Protein AF-A0A6P8DG26-F1 (afdb_monomer_lite)

Foldseek 3Di:
DLPLLLVLQLQPDDDPLVVLVNCLSPVPPPVPPDLCVCVVQADPVVRAGDPVCLPVLVSLLSLCLSLVVDDPPSVSSVRSNVSSLVSLVVCLVVPPDPLSSVSSVVCNVPHPSPDQPLVCLVVVLVSLVPDPSRDPVSSVVSVVVNVVLVVLLVVLLVVLVVVVVVVVCVPPPQA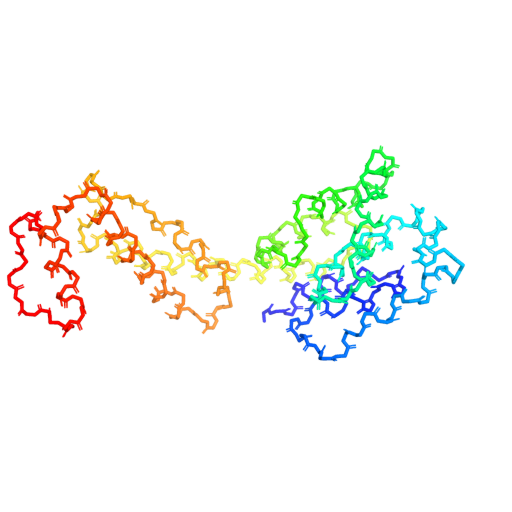DPCLVVLSVVLCSVPSDSVCSVVSSVSSVVVSVVSVVVSCVPPNDDPVLVVVVVVCVVVVDPDDDDPVSPVD

pLDDT: mean 81.15, std 19.4, range [30.58, 97.94]

Organism: Punica granatum (NCBI:txid22663)

Structure (mmCIF, N/CA/C/O backbone):
data_AF-A0A6P8DG26-F1
#
_entry.id   AF-A0A6P8DG26-F1
#
loop_
_atom_site.group_PDB
_atom_site.id
_atom_site.type_symbol
_atom_site.label_atom_id
_atom_site.label_alt_id
_atom_site.label_comp_id
_atom_site.label_asym_id
_atom_site.label_entity_id
_atom_site.label_seq_id
_atom_site.pdbx_PDB_ins_code
_atom_site.Cartn_x
_atom_site.Cartn_y
_atom_site.Cartn_z
_atom_site.occupancy
_atom_site.B_iso_or_equiv
_atom_site.auth_seq_id
_atom_site.auth_comp_id
_atom_site.auth_asym_id
_atom_site.auth_atom_id
_atom_site.pdbx_PDB_model_num
ATOM 1 N N . MET A 1 1 ? -10.658 -14.040 -4.252 1.00 37.59 1 MET A N 1
ATOM 2 C CA . MET A 1 1 ? -10.679 -12.563 -4.337 1.00 37.59 1 MET A CA 1
ATOM 3 C C . MET A 1 1 ? -9.339 -11.953 -4.745 1.00 37.59 1 MET A C 1
ATOM 5 O O . MET A 1 1 ? -9.328 -11.141 -5.651 1.00 37.59 1 MET A O 1
ATOM 9 N N . MET A 1 2 ? -8.189 -12.460 -4.280 1.00 30.58 2 MET A N 1
ATOM 10 C CA . MET A 1 2 ? -6.841 -12.102 -4.795 1.00 30.58 2 MET A CA 1
ATOM 11 C C . MET A 1 2 ? -6.627 -12.329 -6.317 1.00 30.58 2 MET A C 1
ATOM 13 O O . MET A 1 2 ? -5.610 -11.959 -6.885 1.00 30.58 2 MET A O 1
ATOM 17 N N . CYS A 1 3 ? -7.580 -12.961 -7.006 1.00 35.62 3 CYS A N 1
ATOM 18 C CA . CYS A 1 3 ? -7.411 -13.467 -8.364 1.00 35.62 3 CYS A CA 1
ATOM 19 C C . CYS A 1 3 ? -7.633 -12.407 -9.457 1.00 35.62 3 CYS A C 1
ATOM 21 O O . CYS A 1 3 ? -7.053 -12.554 -10.523 1.00 35.62 3 CYS A O 1
ATOM 23 N N . ALA A 1 4 ? -8.456 -11.373 -9.241 1.00 35.06 4 ALA A N 1
ATOM 24 C CA . ALA A 1 4 ? -8.764 -10.387 -10.286 1.00 35.06 4 ALA A CA 1
ATOM 25 C C . ALA A 1 4 ? -7.656 -9.329 -10.422 1.00 35.06 4 ALA A C 1
ATOM 27 O O . ALA A 1 4 ? -7.144 -9.136 -11.520 1.00 35.06 4 ALA A O 1
ATOM 28 N N . TYR A 1 5 ? -7.208 -8.744 -9.306 1.00 39.59 5 TYR A N 1
ATOM 29 C CA . TYR A 1 5 ? -6.078 -7.806 -9.264 1.00 39.59 5 TYR A CA 1
ATOM 30 C C . TYR A 1 5 ? -4.790 -8.434 -9.822 1.00 39.59 5 TYR A C 1
ATOM 32 O O . TYR A 1 5 ? -4.218 -7.921 -10.781 1.00 39.59 5 TYR A O 1
ATOM 40 N N . LEU A 1 6 ? -4.419 -9.628 -9.340 1.00 38.56 6 LEU A N 1
ATOM 41 C CA . LEU A 1 6 ? -3.255 -10.356 -9.857 1.00 38.56 6 LEU A CA 1
ATOM 42 C C . LEU A 1 6 ? -3.404 -10.755 -11.327 1.00 38.56 6 LEU A C 1
ATOM 44 O O . LEU A 1 6 ? -2.409 -10.863 -12.033 1.00 38.56 6 LEU A O 1
ATOM 48 N N . LYS A 1 7 ? -4.629 -10.970 -11.826 1.00 36.34 7 LYS A N 1
ATOM 49 C CA . LYS A 1 7 ? -4.854 -11.234 -13.255 1.00 36.34 7 LYS A CA 1
ATOM 50 C C . LYS A 1 7 ? -4.705 -9.974 -14.112 1.00 36.34 7 LYS A C 1
ATOM 52 O O . LYS A 1 7 ? -4.195 -10.111 -15.221 1.00 36.34 7 LYS A O 1
ATOM 57 N N . ILE A 1 8 ? -5.105 -8.789 -13.627 1.00 37.84 8 ILE A N 1
ATOM 58 C CA . ILE A 1 8 ? -4.896 -7.507 -14.334 1.00 37.84 8 ILE A CA 1
ATOM 59 C C . ILE A 1 8 ? -3.402 -7.221 -14.455 1.00 37.84 8 ILE A C 1
ATOM 61 O O . ILE A 1 8 ? -2.920 -6.992 -15.563 1.00 37.84 8 ILE A O 1
ATOM 65 N N . VAL A 1 9 ? -2.652 -7.330 -13.356 1.00 39.75 9 VAL A N 1
ATOM 66 C CA . VAL A 1 9 ? -1.196 -7.118 -13.374 1.00 39.75 9 VAL A CA 1
ATOM 67 C C . VAL A 1 9 ? -0.496 -8.151 -14.283 1.00 39.75 9 VAL A C 1
ATOM 69 O O . VAL A 1 9 ? 0.342 -7.788 -15.111 1.00 39.75 9 VAL A O 1
ATOM 72 N N . ARG A 1 10 ? -0.943 -9.420 -14.265 1.00 38.12 10 ARG A N 1
ATOM 73 C CA . ARG A 1 10 ? -0.409 -10.530 -15.089 1.00 38.12 10 ARG A CA 1
ATOM 74 C C . ARG A 1 10 ? -0.520 -10.380 -16.611 1.00 38.12 10 ARG A C 1
ATOM 76 O O . ARG A 1 10 ? 0.167 -11.144 -17.300 1.00 38.12 10 ARG A O 1
ATOM 83 N N . ASN A 1 11 ? -1.391 -9.519 -17.144 1.00 37.53 11 ASN A N 1
ATOM 84 C CA . ASN A 1 11 ? -1.659 -9.454 -18.591 1.00 37.53 11 ASN A CA 1
ATOM 85 C C . ASN A 1 11 ? -0.821 -8.412 -19.349 1.00 37.53 11 ASN A C 1
ATOM 87 O O . ASN A 1 11 ? -0.719 -8.514 -20.567 1.00 37.53 11 ASN A O 1
ATOM 91 N N . SER A 1 12 ? -0.143 -7.492 -18.654 1.00 37.38 12 SER A N 1
ATOM 92 C CA . SER A 1 12 ? 0.783 -6.531 -19.276 1.00 37.38 12 SER A CA 1
ATOM 93 C C . SER A 1 12 ? 2.170 -7.162 -19.517 1.00 37.38 12 SER A C 1
ATOM 95 O O . SER A 1 12 ? 3.159 -6.876 -18.846 1.00 37.38 12 SER A O 1
ATOM 97 N N . ARG A 1 13 ? 2.250 -8.135 -20.434 1.00 37.78 13 ARG A N 1
ATOM 98 C CA . ARG A 1 13 ? 3.471 -8.931 -20.679 1.00 37.78 13 ARG A CA 1
ATOM 99 C C . ARG A 1 13 ? 4.264 -8.405 -21.870 1.00 37.78 13 ARG A C 1
ATOM 101 O O . ARG A 1 13 ? 3.862 -8.626 -23.006 1.00 37.78 13 ARG A O 1
ATOM 108 N N . SER A 1 14 ? 5.440 -7.812 -21.637 1.00 35.09 14 SER A N 1
ATOM 109 C CA . SER A 1 14 ? 6.407 -7.580 -22.726 1.00 35.09 14 SER A CA 1
ATOM 110 C C . SER A 1 14 ? 7.874 -7.386 -22.295 1.00 35.09 14 SER A C 1
ATOM 112 O O . SER A 1 14 ? 8.526 -6.487 -22.818 1.00 35.09 14 SER A O 1
ATOM 114 N N . SER A 1 15 ? 8.430 -8.157 -21.347 1.00 33.75 15 SER A N 1
ATOM 115 C CA . SER A 1 15 ? 9.893 -8.155 -21.106 1.00 33.75 15 SER A CA 1
ATOM 116 C C . SER A 1 15 ? 10.334 -9.257 -20.127 1.00 33.75 15 SER A C 1
ATOM 118 O O . SER A 1 15 ? 9.570 -9.564 -19.220 1.00 33.75 15 SER A O 1
ATOM 120 N N . PRO A 1 16 ? 11.567 -9.803 -20.229 1.00 33.25 16 PRO A N 1
ATOM 121 C CA . PRO A 1 16 ? 12.194 -10.686 -19.232 1.00 33.25 16 PRO A CA 1
ATOM 122 C C . PRO A 1 16 ? 12.218 -10.150 -17.785 1.00 33.25 16 PRO A C 1
ATOM 124 O O . PRO A 1 16 ? 12.435 -10.931 -16.860 1.00 33.25 16 PRO A O 1
ATOM 127 N N . CYS A 1 17 ? 11.954 -8.854 -17.560 1.00 38.06 17 CYS A N 1
ATOM 128 C CA . CYS A 1 17 ? 11.687 -8.295 -16.225 1.00 38.06 17 CYS A CA 1
ATOM 129 C C . CYS A 1 17 ? 10.343 -8.763 -15.623 1.00 38.06 17 CYS A C 1
ATOM 131 O O . CYS A 1 17 ? 10.099 -8.591 -14.431 1.00 38.06 17 CYS A O 1
ATOM 133 N N . SER A 1 18 ? 9.491 -9.429 -16.409 1.00 39.88 18 SER A N 1
ATOM 134 C CA . SER A 1 18 ? 8.214 -9.997 -15.971 1.00 39.88 18 SER A CA 1
ATOM 135 C C . SER A 1 18 ? 8.362 -11.116 -14.937 1.00 39.88 18 SER A C 1
ATOM 137 O O . SER A 1 18 ? 7.399 -11.413 -14.240 1.00 39.88 18 SER A O 1
ATOM 139 N N . GLN A 1 19 ? 9.538 -11.746 -14.811 1.00 36.53 19 GLN A N 1
ATOM 140 C CA . GLN A 1 19 ? 9.792 -12.715 -13.736 1.00 36.53 19 GLN A CA 1
ATOM 141 C C . GLN A 1 19 ? 9.856 -12.042 -12.360 1.00 36.53 19 GLN A C 1
ATOM 143 O O . GLN A 1 19 ? 9.352 -12.614 -11.400 1.00 36.53 19 GLN A O 1
ATOM 148 N N . ALA A 1 20 ? 10.392 -10.820 -12.269 1.00 37.78 20 ALA A N 1
ATOM 149 C CA . ALA A 1 20 ? 10.394 -10.059 -11.022 1.00 37.78 20 ALA A CA 1
ATOM 150 C C . ALA A 1 20 ? 8.977 -9.580 -10.661 1.00 37.78 20 ALA A C 1
ATOM 152 O O . ALA A 1 20 ? 8.573 -9.706 -9.512 1.00 37.78 20 ALA A O 1
ATOM 153 N N . GLN A 1 21 ? 8.177 -9.159 -11.651 1.00 40.03 21 GLN A N 1
ATOM 154 C CA . GLN A 1 21 ? 6.775 -8.779 -11.430 1.00 40.03 21 GLN A CA 1
ATOM 155 C C . GLN A 1 21 ? 5.918 -9.958 -10.945 1.00 40.03 21 GLN A C 1
ATOM 157 O O . GLN A 1 21 ? 5.173 -9.817 -9.987 1.00 40.03 21 GLN A O 1
ATOM 162 N N . VAL A 1 22 ? 6.087 -11.152 -11.526 1.00 40.28 22 VAL A N 1
ATOM 163 C CA . VAL A 1 22 ? 5.405 -12.373 -11.053 1.00 40.28 22 VAL A CA 1
ATOM 164 C C . VAL A 1 22 ? 5.774 -12.709 -9.600 1.00 40.28 22 VAL A C 1
ATOM 166 O O . VAL A 1 22 ? 4.945 -13.254 -8.877 1.00 40.28 22 VAL A O 1
ATOM 169 N N . LEU A 1 23 ? 6.988 -12.380 -9.152 1.00 38.25 23 LEU A N 1
ATOM 170 C CA . LEU A 1 23 ? 7.442 -12.628 -7.779 1.00 38.25 23 LEU A CA 1
ATOM 171 C C . LEU A 1 23 ? 6.932 -11.563 -6.791 1.00 38.25 23 LEU A C 1
ATOM 173 O O . LEU A 1 23 ? 6.563 -11.922 -5.675 1.00 38.25 23 LEU A O 1
ATOM 177 N N . ILE A 1 24 ? 6.799 -10.303 -7.223 1.00 46.50 24 ILE A N 1
ATOM 178 C CA . ILE A 1 24 ? 6.107 -9.230 -6.479 1.00 46.50 24 ILE A CA 1
ATOM 179 C C . ILE A 1 24 ? 4.617 -9.578 -6.294 1.00 46.50 24 ILE A C 1
ATOM 181 O O . ILE A 1 24 ? 4.065 -9.456 -5.201 1.00 46.50 24 ILE A O 1
ATOM 185 N N . ASP A 1 25 ? 3.980 -10.078 -7.352 1.00 43.25 25 ASP A N 1
ATOM 186 C CA . ASP A 1 25 ? 2.542 -10.346 -7.428 1.00 43.25 25 ASP A CA 1
ATOM 187 C C . ASP A 1 25 ? 2.070 -11.478 -6.496 1.00 43.25 25 ASP A C 1
ATOM 189 O O . ASP A 1 25 ? 0.891 -11.564 -6.155 1.00 43.25 25 ASP A O 1
ATOM 193 N N . HIS A 1 26 ? 2.946 -12.389 -6.073 1.00 39.50 26 HIS A N 1
ATOM 194 C CA . HIS A 1 26 ? 2.487 -13.590 -5.385 1.00 39.50 26 HIS A CA 1
ATOM 195 C C . HIS A 1 26 ? 2.395 -13.493 -3.861 1.00 39.50 26 HIS A C 1
ATOM 197 O O . HIS A 1 26 ? 1.756 -14.382 -3.299 1.00 39.50 26 HIS A O 1
ATOM 203 N N . GLN A 1 27 ? 2.989 -12.498 -3.182 1.00 41.97 27 GLN A N 1
ATOM 204 C CA . GLN A 1 27 ? 3.207 -12.470 -1.710 1.00 41.97 27 GLN A CA 1
ATOM 205 C C . GLN A 1 27 ? 3.809 -13.760 -1.098 1.00 41.97 27 GLN A C 1
ATOM 207 O O . GLN A 1 27 ? 4.242 -13.763 0.050 1.00 41.97 27 GLN A O 1
ATOM 212 N N . TYR A 1 28 ? 3.936 -14.844 -1.863 1.00 37.34 28 TYR A N 1
ATOM 213 C CA . TYR A 1 28 ? 4.956 -15.850 -1.709 1.00 37.34 28 TYR A CA 1
ATOM 214 C C . TYR A 1 28 ? 6.268 -15.165 -2.046 1.00 37.34 28 TYR A C 1
ATOM 216 O O . TYR A 1 28 ? 6.712 -15.158 -3.195 1.00 37.34 28 TYR A O 1
ATOM 224 N N . ILE A 1 29 ? 6.892 -14.616 -1.007 1.00 41.12 29 ILE A N 1
ATOM 225 C CA . ILE A 1 29 ? 8.343 -14.587 -0.891 1.00 41.12 29 ILE A CA 1
ATOM 226 C C . ILE A 1 29 ? 8.771 -16.046 -1.050 1.00 41.12 29 ILE A C 1
ATOM 228 O O . ILE A 1 29 ? 8.877 -16.809 -0.093 1.00 41.12 29 ILE A O 1
ATOM 232 N N . SER A 1 30 ? 8.899 -16.492 -2.296 1.00 37.16 30 SER A N 1
ATOM 233 C CA . SER A 1 30 ? 9.642 -17.699 -2.557 1.00 37.16 30 SER A CA 1
ATOM 234 C C . SER A 1 30 ? 11.060 -17.373 -2.097 1.00 37.16 30 SER A C 1
ATOM 236 O O . SER A 1 30 ? 11.606 -16.370 -2.565 1.00 37.16 30 SER A O 1
ATOM 238 N N . PRO A 1 31 ? 11.694 -18.193 -1.246 1.00 39.94 31 PRO A N 1
ATOM 239 C CA . PRO A 1 31 ? 13.112 -18.049 -0.903 1.00 39.94 31 PRO A CA 1
ATOM 240 C C . PRO A 1 31 ? 14.058 -18.201 -2.121 1.00 39.94 31 PRO A C 1
ATOM 242 O O . PRO A 1 31 ? 15.259 -18.377 -1.961 1.00 39.94 31 PRO A O 1
ATOM 245 N N . LEU A 1 32 ? 13.524 -18.148 -3.348 1.00 43.03 32 LEU A N 1
ATOM 246 C CA . LEU A 1 32 ? 14.205 -18.265 -4.631 1.00 43.03 32 LEU A CA 1
ATOM 247 C C . LEU A 1 32 ? 14.247 -16.954 -5.435 1.00 43.03 32 LEU A C 1
ATOM 249 O O . LEU A 1 32 ? 14.771 -16.983 -6.551 1.00 43.03 32 LEU A O 1
ATOM 253 N N . PHE A 1 33 ? 13.743 -15.812 -4.937 1.00 57.97 33 PHE A N 1
ATOM 254 C CA . PHE A 1 33 ? 14.123 -14.529 -5.549 1.00 57.97 33 PHE A CA 1
ATOM 255 C C . PHE A 1 33 ? 15.571 -14.227 -5.179 1.00 57.97 33 PHE A C 1
ATOM 257 O O . PHE A 1 33 ? 15.869 -13.556 -4.200 1.00 57.97 33 PHE A O 1
ATOM 264 N N . HIS A 1 34 ? 16.479 -14.813 -5.947 1.00 67.62 34 HIS A N 1
ATOM 265 C CA . HIS A 1 34 ? 17.896 -14.615 -5.760 1.00 67.62 34 HIS A CA 1
ATOM 266 C C . HIS A 1 34 ? 18.296 -13.365 -6.534 1.00 67.62 34 HIS A C 1
ATOM 268 O O . HIS A 1 34 ? 18.217 -13.352 -7.766 1.00 67.62 34 HIS A O 1
ATOM 274 N N . ALA A 1 35 ? 18.760 -12.335 -5.831 1.00 79.19 35 ALA A N 1
ATOM 275 C CA . ALA A 1 35 ? 19.196 -11.068 -6.415 1.00 79.19 35 ALA A CA 1
ATOM 276 C C . ALA A 1 35 ? 20.239 -11.241 -7.551 1.00 79.19 35 ALA A C 1
ATOM 278 O O . ALA A 1 35 ? 20.395 -10.389 -8.429 1.00 79.19 35 ALA A O 1
ATOM 279 N N . ASP A 1 36 ? 20.900 -12.402 -7.609 1.00 80.69 36 ASP A N 1
ATOM 280 C CA . ASP A 1 36 ? 21.821 -12.784 -8.682 1.00 80.69 36 ASP A CA 1
ATOM 281 C C . ASP A 1 36 ? 21.206 -12.814 -10.083 1.00 80.69 36 ASP A C 1
ATOM 283 O O . ASP A 1 36 ? 21.945 -12.663 -11.059 1.00 80.69 36 ASP A O 1
ATOM 287 N N . VAL A 1 37 ? 19.878 -12.927 -10.221 1.00 83.00 37 VAL A N 1
ATOM 288 C CA . VAL A 1 37 ? 19.225 -12.813 -11.538 1.00 83.00 37 VAL A CA 1
ATOM 289 C C . VAL A 1 37 ? 19.517 -11.473 -12.217 1.00 83.00 37 VAL A C 1
ATOM 291 O O . VAL A 1 37 ? 19.484 -11.400 -13.450 1.00 83.00 37 VAL A O 1
ATOM 294 N N . PHE A 1 38 ? 19.858 -10.434 -11.444 1.00 85.62 38 PHE A N 1
ATOM 295 C CA . PHE A 1 38 ? 20.227 -9.122 -11.967 1.00 85.62 38 PHE A CA 1
ATOM 296 C C . PHE A 1 38 ? 21.705 -8.994 -12.349 1.00 85.62 38 PHE A C 1
ATOM 298 O O . PHE A 1 38 ? 22.049 -8.100 -13.121 1.00 85.62 38 PHE A O 1
ATOM 305 N N . ARG A 1 39 ? 22.587 -9.907 -11.911 1.00 86.31 39 ARG A N 1
ATOM 306 C CA . ARG A 1 39 ? 24.031 -9.837 -12.219 1.00 86.31 39 ARG A CA 1
ATOM 307 C C . ARG A 1 39 ? 24.327 -9.900 -13.713 1.00 86.31 39 ARG A C 1
ATOM 309 O O . ARG A 1 39 ? 25.283 -9.287 -14.169 1.00 86.31 39 ARG A O 1
ATOM 316 N N . LYS A 1 40 ? 23.480 -10.567 -14.504 1.00 87.00 40 LYS A N 1
ATOM 317 C CA . LYS A 1 40 ? 23.616 -10.612 -15.973 1.00 87.00 40 LYS A CA 1
ATOM 318 C C . LYS A 1 40 ? 23.465 -9.243 -16.654 1.00 87.00 40 LYS A C 1
ATOM 320 O O . LYS A 1 40 ? 23.866 -9.088 -17.803 1.00 87.00 40 LYS A O 1
ATOM 325 N N . PHE A 1 41 ? 22.878 -8.268 -15.961 1.00 89.12 41 PHE A N 1
ATOM 326 C CA . PHE A 1 41 ? 22.691 -6.894 -16.429 1.00 89.12 41 PHE A CA 1
ATOM 327 C C . PHE A 1 41 ? 23.788 -5.942 -15.942 1.00 89.12 41 PHE A C 1
ATOM 329 O O . PHE A 1 41 ? 23.781 -4.762 -16.299 1.00 89.12 41 PHE A O 1
ATOM 336 N N . ILE A 1 42 ? 24.726 -6.455 -15.147 1.00 90.75 42 ILE A N 1
ATOM 337 C CA . ILE A 1 42 ? 25.888 -5.726 -14.664 1.00 90.75 42 ILE A CA 1
ATOM 338 C C . ILE A 1 42 ? 27.012 -5.858 -15.695 1.00 90.75 42 ILE A C 1
ATOM 340 O O . ILE A 1 42 ? 27.165 -6.874 -16.382 1.00 90.75 42 ILE A O 1
ATOM 344 N N . ASP A 1 43 ? 27.754 -4.778 -15.851 1.00 91.25 43 ASP A N 1
ATOM 345 C CA . ASP A 1 43 ? 28.994 -4.713 -16.596 1.00 91.25 43 ASP A CA 1
ATOM 346 C C . ASP A 1 43 ? 30.147 -5.225 -15.717 1.00 91.25 43 ASP A C 1
ATOM 348 O O . ASP A 1 43 ? 30.308 -4.794 -14.574 1.00 91.25 43 ASP A O 1
ATOM 352 N N . SER A 1 44 ? 30.918 -6.192 -16.221 1.00 87.69 44 SER A N 1
ATOM 353 C CA . SER A 1 44 ? 31.955 -6.876 -15.438 1.00 87.69 44 SER A CA 1
ATOM 354 C C . SER A 1 44 ? 33.160 -5.997 -15.112 1.00 87.69 44 SER A C 1
ATOM 356 O O . SER A 1 44 ? 33.865 -6.297 -14.154 1.00 87.69 44 SER A O 1
ATOM 358 N N . GLU A 1 45 ? 33.402 -4.939 -15.889 1.00 88.38 45 GLU A N 1
ATOM 359 C CA . GLU A 1 45 ? 34.544 -4.040 -15.702 1.00 88.38 45 GLU A CA 1
ATOM 360 C C . GLU A 1 45 ? 34.232 -2.968 -14.654 1.00 88.38 45 GLU A C 1
ATOM 362 O O . GLU A 1 45 ? 35.024 -2.710 -13.751 1.00 88.38 45 GLU A O 1
ATOM 367 N N . THR A 1 46 ? 33.046 -2.368 -14.744 1.00 88.94 46 THR A N 1
ATOM 368 C CA . THR A 1 46 ? 32.615 -1.271 -13.864 1.00 88.94 46 THR A CA 1
ATOM 369 C C . THR A 1 46 ? 31.875 -1.750 -12.616 1.00 88.94 46 THR A C 1
ATOM 371 O O . THR A 1 46 ? 31.750 -1.008 -11.641 1.00 88.94 46 THR A O 1
ATOM 374 N N . GLY A 1 47 ? 31.330 -2.970 -12.639 1.00 89.12 47 GLY A N 1
ATOM 375 C CA . GLY A 1 47 ? 30.463 -3.490 -11.585 1.00 89.12 47 GLY A CA 1
ATOM 376 C C . GLY A 1 47 ? 29.118 -2.759 -11.474 1.00 89.12 47 GLY A C 1
ATOM 377 O O . GLY A 1 47 ? 28.449 -2.889 -10.443 1.00 89.12 47 GLY A O 1
ATOM 378 N N . ASN A 1 48 ? 28.721 -1.993 -12.496 1.00 91.94 48 ASN A N 1
ATOM 379 C CA . ASN A 1 48 ? 27.486 -1.205 -12.542 1.00 91.94 48 ASN A CA 1
ATOM 380 C C . ASN A 1 48 ? 26.496 -1.750 -13.579 1.00 91.94 48 ASN A C 1
ATOM 382 O O . ASN A 1 48 ? 26.866 -2.506 -14.473 1.00 91.94 48 ASN A O 1
ATOM 386 N N . PHE A 1 49 ? 25.222 -1.364 -13.477 1.00 92.94 49 PHE A N 1
ATOM 387 C CA . PHE A 1 49 ? 24.232 -1.698 -14.505 1.00 92.94 49 PHE A CA 1
ATOM 388 C C . PHE A 1 49 ? 24.629 -1.093 -15.855 1.00 92.94 49 PHE A C 1
ATOM 390 O O . PHE A 1 49 ? 25.037 0.067 -15.935 1.00 92.94 49 PHE A O 1
ATOM 397 N N . ARG A 1 50 ? 24.505 -1.890 -16.921 1.00 90.88 50 ARG A N 1
ATOM 398 C CA . ARG A 1 50 ? 24.889 -1.481 -18.279 1.00 90.88 50 ARG A CA 1
ATOM 399 C C . ARG A 1 50 ? 24.098 -0.245 -18.708 1.00 90.88 50 ARG A C 1
ATOM 401 O O . ARG A 1 50 ? 22.868 -0.254 -18.680 1.00 90.88 50 ARG A O 1
ATOM 408 N N . SER A 1 51 ? 24.794 0.777 -19.201 1.00 90.50 51 SER A N 1
ATOM 409 C CA . SER A 1 51 ? 24.192 2.050 -19.629 1.00 90.50 51 SER A CA 1
ATOM 410 C C . SER A 1 51 ? 23.141 1.895 -20.733 1.00 90.50 51 SER A C 1
ATOM 412 O O . SER A 1 51 ? 22.208 2.685 -20.800 1.00 90.50 51 SER A O 1
ATOM 414 N N . VAL A 1 52 ? 23.219 0.840 -21.553 1.00 89.81 52 VAL A N 1
ATOM 415 C CA . VAL A 1 52 ? 22.204 0.528 -22.577 1.00 89.81 52 VAL A CA 1
ATOM 416 C C . VAL A 1 52 ? 20.791 0.359 -21.993 1.00 89.81 52 VAL A C 1
ATOM 418 O O . VAL A 1 52 ? 19.807 0.635 -22.675 1.00 89.81 52 VAL A O 1
ATOM 421 N N . LEU A 1 53 ? 20.681 -0.039 -20.720 1.00 89.69 53 LEU A N 1
ATOM 422 C CA . LEU A 1 53 ? 19.406 -0.225 -20.020 1.00 89.69 53 LEU A CA 1
ATOM 423 C C . LEU A 1 53 ? 18.723 1.107 -19.677 1.00 89.69 53 LEU A C 1
ATOM 425 O O . LEU A 1 53 ? 17.516 1.128 -19.461 1.00 89.69 53 LEU A O 1
ATOM 429 N N . ALA A 1 54 ? 19.463 2.221 -19.679 1.00 90.81 54 ALA A N 1
ATOM 430 C CA . ALA A 1 54 ? 18.955 3.556 -19.356 1.00 90.81 54 ALA A CA 1
ATOM 431 C C . ALA A 1 54 ? 17.827 4.040 -20.287 1.00 90.81 54 ALA A C 1
ATOM 433 O O . ALA A 1 54 ? 17.084 4.960 -19.944 1.00 90.81 54 ALA A O 1
ATOM 434 N N . ASN A 1 55 ? 17.708 3.444 -21.476 1.00 89.50 55 ASN A N 1
ATOM 435 C CA . ASN A 1 55 ? 16.696 3.810 -22.466 1.00 89.50 55 ASN A CA 1
ATOM 436 C C . ASN A 1 55 ? 15.438 2.926 -22.405 1.00 89.50 55 ASN A C 1
ATOM 438 O O . ASN A 1 55 ? 14.407 3.310 -22.956 1.00 89.50 55 ASN A O 1
ATOM 442 N N . ASP A 1 56 ? 15.484 1.773 -21.729 1.00 89.88 56 ASP A N 1
ATOM 443 C CA . ASP A 1 56 ? 14.317 0.903 -21.552 1.00 89.88 56 ASP A CA 1
ATOM 444 C C . ASP A 1 56 ? 13.517 1.327 -20.315 1.00 89.88 56 ASP A C 1
ATOM 446 O O . ASP A 1 56 ? 13.658 0.768 -19.231 1.00 89.88 56 ASP A O 1
ATOM 450 N N . VAL A 1 57 ? 12.648 2.328 -20.476 1.00 91.88 57 VAL A N 1
ATOM 451 C CA . VAL A 1 57 ? 11.826 2.867 -19.376 1.00 91.88 57 VAL A CA 1
ATOM 452 C C . VAL A 1 57 ? 10.960 1.788 -18.713 1.00 91.88 57 VAL A C 1
ATOM 454 O O . VAL A 1 57 ? 10.791 1.807 -17.496 1.00 91.88 57 VAL A O 1
ATOM 457 N N . LYS A 1 58 ? 10.427 0.828 -19.483 1.00 89.50 58 LYS A N 1
ATOM 458 C CA . LYS A 1 58 ? 9.619 -0.267 -18.921 1.00 89.50 58 LYS A CA 1
ATOM 459 C C . LYS A 1 58 ? 10.488 -1.202 -18.079 1.00 89.50 58 LYS A C 1
ATOM 461 O O . LYS A 1 58 ? 10.098 -1.545 -16.967 1.00 89.50 58 LYS A O 1
ATOM 466 N N . GLY A 1 59 ? 11.665 -1.574 -18.585 1.00 88.12 59 GLY A N 1
ATOM 467 C CA . GLY A 1 59 ? 12.647 -2.363 -17.842 1.00 88.12 59 GLY A CA 1
ATOM 468 C C . GLY A 1 59 ? 13.140 -1.658 -16.577 1.00 88.12 59 GLY A C 1
ATOM 469 O O . GLY A 1 59 ? 13.208 -2.285 -15.523 1.00 88.12 59 GLY A O 1
ATOM 470 N N . LEU A 1 60 ? 13.405 -0.349 -16.647 1.00 92.88 60 LEU A N 1
ATOM 471 C CA . LEU A 1 60 ? 13.788 0.472 -15.494 1.00 92.88 60 LEU A CA 1
ATOM 472 C C . LEU A 1 60 ? 12.692 0.517 -14.430 1.00 92.88 60 LEU A C 1
ATOM 474 O O . LEU A 1 60 ? 13.002 0.375 -13.252 1.00 92.88 60 LEU A O 1
ATOM 478 N N . LEU A 1 61 ? 11.428 0.680 -14.830 1.00 92.94 61 LEU A N 1
ATOM 479 C CA . LEU A 1 61 ? 10.292 0.662 -13.909 1.00 92.94 61 LEU A CA 1
ATOM 480 C C . LEU A 1 61 ? 10.170 -0.695 -13.204 1.00 92.94 61 LEU A C 1
ATOM 482 O O . LEU A 1 61 ? 10.054 -0.746 -11.986 1.00 92.94 61 LEU A O 1
ATOM 486 N N . SER A 1 62 ? 10.264 -1.803 -13.944 1.00 88.69 62 SER A N 1
ATOM 487 C CA . SER A 1 62 ? 10.248 -3.135 -13.331 1.00 88.69 62 SER A CA 1
ATOM 488 C C . SER A 1 62 ? 11.447 -3.379 -12.407 1.00 88.69 62 SER A C 1
ATOM 490 O O . SER A 1 62 ? 11.294 -4.015 -11.369 1.00 88.69 62 SER A O 1
ATOM 492 N N . LEU A 1 63 ? 12.636 -2.880 -12.764 1.00 89.31 63 LEU A N 1
ATOM 493 C CA . LEU A 1 63 ? 13.836 -2.975 -11.928 1.00 89.31 63 LEU A CA 1
ATOM 494 C C . LEU A 1 63 ? 13.697 -2.148 -10.642 1.00 89.31 63 LEU A C 1
ATOM 496 O O . LEU A 1 63 ? 14.095 -2.618 -9.579 1.00 89.31 63 LEU A O 1
ATOM 500 N N . TYR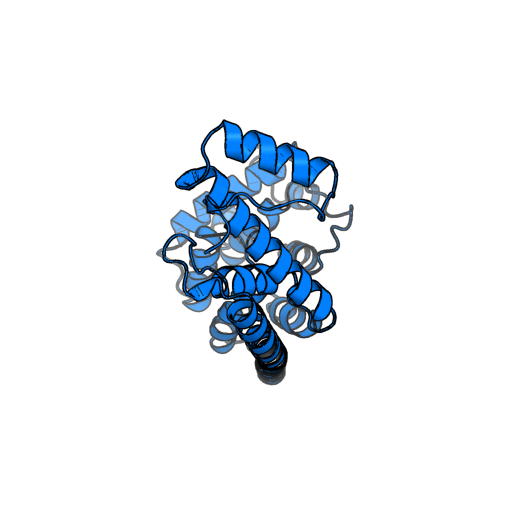 A 1 64 ? 13.111 -0.952 -10.742 1.00 94.38 64 TYR A N 1
ATOM 501 C CA . TYR A 1 64 ? 12.788 -0.093 -9.606 1.00 94.38 64 TYR A CA 1
ATOM 502 C C . TYR A 1 64 ? 11.865 -0.817 -8.629 1.00 94.38 64 TYR A C 1
ATOM 504 O O . TYR A 1 64 ? 12.246 -1.013 -7.481 1.00 94.38 64 TYR A O 1
ATOM 512 N N . GLU A 1 65 ? 10.715 -1.313 -9.089 1.00 91.94 65 GLU A N 1
ATOM 513 C CA . GLU A 1 65 ? 9.754 -1.998 -8.214 1.00 91.94 65 GLU A CA 1
ATOM 514 C C . GLU A 1 65 ? 10.347 -3.267 -7.581 1.00 91.94 65 GLU A C 1
ATOM 516 O O . GLU A 1 65 ? 10.162 -3.527 -6.393 1.00 91.94 65 GLU A O 1
ATOM 521 N N . ALA A 1 66 ? 11.138 -4.030 -8.343 1.00 87.12 66 ALA A N 1
ATOM 522 C CA . ALA A 1 66 ? 11.821 -5.217 -7.835 1.00 87.12 66 ALA A CA 1
ATOM 523 C C . ALA 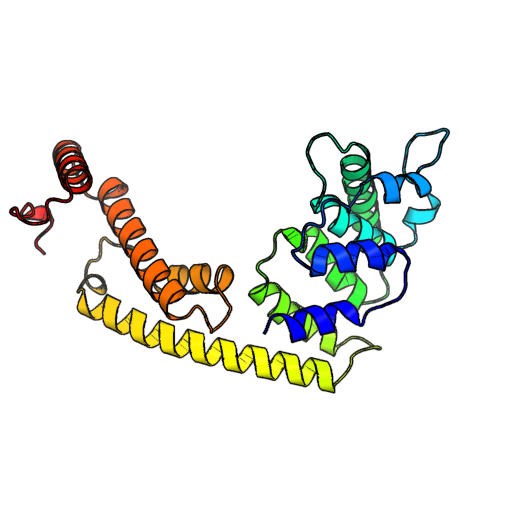A 1 66 ? 12.895 -4.896 -6.787 1.00 87.12 66 ALA A C 1
ATOM 525 O O . ALA A 1 66 ? 13.146 -5.713 -5.903 1.00 87.12 66 ALA A O 1
ATOM 526 N N . SER A 1 67 ? 13.525 -3.721 -6.863 1.00 91.12 67 SER A N 1
ATOM 527 C CA . SER A 1 67 ? 14.564 -3.315 -5.913 1.00 91.12 67 SER A CA 1
ATOM 528 C C . SER A 1 67 ? 14.065 -3.159 -4.476 1.00 91.12 67 SER A C 1
ATOM 530 O O . SER A 1 67 ? 14.829 -3.407 -3.547 1.00 91.12 67 SER A O 1
ATOM 532 N N . PHE A 1 68 ? 12.769 -2.893 -4.284 1.00 89.00 68 PHE A N 1
ATOM 533 C CA . PHE A 1 68 ? 12.143 -2.820 -2.959 1.00 89.00 68 PHE A CA 1
ATOM 534 C C . PHE A 1 68 ? 11.884 -4.182 -2.306 1.00 89.00 68 PHE A C 1
ATOM 536 O O . PHE A 1 68 ? 11.477 -4.220 -1.149 1.00 89.00 68 PHE A O 1
ATOM 543 N N . LEU A 1 69 ? 12.139 -5.291 -3.010 1.00 86.50 69 LEU A N 1
ATOM 544 C CA . LEU A 1 69 ? 12.126 -6.639 -2.431 1.00 86.50 69 LEU A CA 1
ATOM 545 C C . LEU A 1 69 ? 13.491 -7.077 -1.877 1.00 86.50 69 LEU A C 1
ATOM 547 O O . LEU A 1 69 ? 13.600 -8.190 -1.364 1.00 86.50 69 LEU A O 1
ATOM 551 N N . GLY A 1 70 ? 14.532 -6.252 -2.026 1.00 86.12 70 GLY A N 1
ATOM 552 C CA . GLY A 1 70 ? 15.883 -6.599 -1.598 1.00 86.12 70 GLY A CA 1
ATOM 553 C C . GLY A 1 70 ? 16.030 -6.714 -0.079 1.00 86.12 70 GLY A C 1
ATOM 554 O O . GLY A 1 70 ? 15.432 -5.957 0.686 1.00 86.12 70 GLY A O 1
ATOM 555 N N . PHE A 1 71 ? 16.878 -7.640 0.361 1.00 87.50 71 PHE A N 1
ATOM 556 C CA . PHE A 1 71 ? 17.259 -7.805 1.761 1.00 87.50 71 PHE A CA 1
ATOM 557 C C . PHE A 1 71 ? 18.549 -7.051 2.097 1.00 87.50 71 PHE A C 1
ATOM 559 O O . PHE A 1 71 ? 19.377 -6.725 1.243 1.00 87.50 71 PHE A O 1
ATOM 566 N N . LYS A 1 72 ? 18.767 -6.814 3.396 1.00 87.88 72 LYS A N 1
ATOM 567 C CA . LYS A 1 72 ? 19.997 -6.192 3.894 1.00 87.88 72 LYS A CA 1
ATOM 568 C C . LYS A 1 72 ? 21.228 -6.992 3.445 1.00 87.88 72 LYS A C 1
ATOM 570 O O . LYS A 1 72 ? 21.349 -8.172 3.760 1.00 87.88 72 LYS A O 1
ATOM 575 N N . GLY A 1 73 ? 22.168 -6.316 2.785 1.00 87.62 73 GLY A N 1
ATOM 576 C CA . GLY A 1 73 ? 23.412 -6.912 2.286 1.00 87.62 73 GLY A CA 1
ATOM 577 C C . GLY A 1 73 ? 23.369 -7.317 0.810 1.00 87.62 73 GLY A C 1
ATOM 578 O O . GLY A 1 73 ? 24.411 -7.656 0.246 1.00 87.62 73 GLY A O 1
ATOM 579 N N . GLU A 1 74 ? 22.212 -7.228 0.149 1.00 90.19 74 GLU A N 1
ATOM 580 C CA . GLU A 1 74 ? 22.093 -7.472 -1.288 1.00 90.19 74 GLU A CA 1
ATOM 581 C C . GLU A 1 74 ? 22.528 -6.246 -2.107 1.00 90.19 74 GLU A C 1
ATOM 583 O O . GLU A 1 74 ? 21.717 -5.529 -2.687 1.00 90.19 74 GLU A O 1
ATOM 588 N N . VAL A 1 75 ? 23.845 -6.039 -2.217 1.00 92.06 75 VAL A N 1
ATOM 589 C CA . VAL A 1 75 ? 24.466 -4.886 -2.910 1.00 92.06 75 VAL A CA 1
ATOM 590 C C . VAL A 1 75 ? 23.934 -4.671 -4.335 1.00 92.06 75 VAL A C 1
ATOM 592 O O . VAL A 1 75 ? 23.878 -3.546 -4.831 1.00 92.06 75 VAL A O 1
ATOM 595 N N . VAL A 1 76 ? 23.552 -5.745 -5.030 1.00 91.88 76 VAL A N 1
ATOM 596 C CA . VAL A 1 76 ? 22.972 -5.647 -6.376 1.00 91.88 76 VAL A CA 1
ATOM 597 C C . VAL A 1 76 ? 21.597 -4.970 -6.376 1.00 91.88 76 VAL A C 1
ATOM 599 O O . VAL A 1 76 ? 21.304 -4.235 -7.317 1.00 91.88 76 VAL A O 1
ATOM 602 N N . MET A 1 77 ? 20.788 -5.156 -5.328 1.00 92.94 77 MET A N 1
ATOM 603 C CA . MET A 1 77 ? 19.471 -4.528 -5.190 1.00 92.94 77 MET A CA 1
ATOM 604 C C . MET A 1 77 ? 19.613 -3.041 -4.856 1.00 92.94 77 MET A C 1
ATOM 606 O O . MET A 1 77 ? 18.940 -2.219 -5.473 1.00 92.94 77 MET A O 1
ATOM 610 N N . ASP A 1 78 ? 20.574 -2.677 -4.000 1.00 93.94 78 ASP A N 1
ATOM 611 C CA . ASP A 1 78 ? 20.906 -1.271 -3.721 1.00 93.94 78 ASP A CA 1
ATOM 612 C C . ASP A 1 78 ? 21.337 -0.537 -5.003 1.00 93.94 78 ASP A C 1
ATOM 614 O O . ASP A 1 78 ? 20.874 0.566 -5.310 1.00 93.94 78 ASP A O 1
ATOM 618 N N . LYS A 1 79 ? 22.188 -1.184 -5.814 1.00 94.56 79 LYS A N 1
ATOM 619 C CA . LYS A 1 79 ? 22.594 -0.667 -7.129 1.00 94.56 79 LYS A CA 1
ATOM 620 C C . LYS A 1 79 ? 21.421 -0.583 -8.102 1.00 94.56 79 LYS A C 1
ATOM 622 O O . LYS A 1 79 ? 21.356 0.372 -8.875 1.00 94.56 79 LYS A O 1
ATOM 627 N N . ALA A 1 80 ? 20.510 -1.556 -8.078 1.00 93.50 80 ALA A N 1
ATOM 628 C CA . ALA A 1 80 ? 19.324 -1.567 -8.927 1.00 93.50 80 ALA A CA 1
ATOM 629 C C . ALA A 1 80 ? 18.409 -0.384 -8.598 1.00 93.50 80 ALA A C 1
ATOM 631 O O . ALA A 1 80 ? 17.992 0.333 -9.511 1.00 93.50 80 ALA A O 1
ATOM 632 N N . LEU A 1 81 ? 18.165 -0.132 -7.308 1.00 95.75 81 LEU A N 1
ATOM 633 C CA . LEU A 1 81 ? 17.373 0.998 -6.830 1.00 95.75 81 LEU A CA 1
ATOM 634 C C . LEU A 1 81 ? 18.000 2.330 -7.254 1.00 95.75 81 LEU A C 1
ATOM 636 O O . LEU A 1 81 ? 17.323 3.165 -7.856 1.00 95.75 81 LEU A O 1
ATOM 640 N N . ALA A 1 82 ? 19.299 2.518 -7.002 1.00 96.81 82 ALA A N 1
ATOM 641 C CA . ALA A 1 82 ? 20.006 3.746 -7.361 1.00 96.81 82 ALA A CA 1
ATOM 642 C C . ALA A 1 82 ? 19.991 4.000 -8.879 1.00 96.81 82 ALA A C 1
ATOM 644 O O . ALA A 1 82 ? 19.646 5.097 -9.326 1.00 96.81 82 ALA A O 1
ATOM 645 N N . PHE A 1 83 ? 20.315 2.977 -9.676 1.00 96.38 83 PHE A N 1
ATOM 646 C CA . PHE A 1 83 ? 20.356 3.070 -11.134 1.00 96.38 83 PHE A CA 1
ATOM 647 C C . PHE A 1 83 ? 18.975 3.372 -11.724 1.00 96.38 83 PHE A C 1
ATOM 649 O O . PHE A 1 83 ? 18.829 4.319 -12.497 1.00 96.38 83 PHE A O 1
ATOM 656 N N . SER A 1 84 ? 17.955 2.597 -11.351 1.00 96.12 84 SER A N 1
ATOM 657 C CA . SER A 1 84 ? 16.597 2.766 -11.873 1.00 96.12 84 SER A CA 1
ATOM 658 C C . SER A 1 84 ? 15.985 4.106 -11.466 1.00 96.12 84 SER A C 1
ATOM 660 O O . SER A 1 84 ? 15.458 4.812 -12.323 1.00 96.12 84 SER A O 1
ATOM 662 N N . THR A 1 85 ? 16.138 4.522 -10.206 1.00 97.94 85 THR A N 1
ATOM 663 C CA . THR A 1 85 ? 15.619 5.805 -9.708 1.00 97.94 85 THR A CA 1
ATOM 664 C C . THR A 1 85 ? 16.205 6.990 -10.473 1.00 97.94 85 THR A C 1
ATOM 666 O O . THR A 1 85 ? 15.462 7.886 -10.878 1.00 97.94 85 THR A O 1
ATOM 669 N N . ALA A 1 86 ? 17.526 7.007 -10.683 1.00 97.31 86 ALA A N 1
ATOM 670 C CA . ALA A 1 86 ? 18.200 8.100 -11.381 1.00 97.31 86 ALA A CA 1
ATOM 671 C C . ALA A 1 86 ? 17.679 8.255 -12.818 1.00 97.31 86 ALA A C 1
ATOM 673 O O . ALA A 1 86 ? 17.265 9.345 -13.219 1.00 97.31 86 ALA A O 1
ATOM 674 N N . HIS A 1 87 ? 17.617 7.150 -13.564 1.00 96.81 87 HIS A N 1
ATOM 675 C CA . HIS A 1 87 ? 17.181 7.177 -14.957 1.00 96.81 87 HIS A CA 1
ATOM 676 C C . HIS A 1 87 ? 15.672 7.411 -15.094 1.00 96.81 87 HIS A C 1
ATOM 678 O O . HIS A 1 87 ? 15.259 8.163 -15.968 1.00 96.81 87 HIS A O 1
ATOM 684 N N . LEU A 1 88 ? 14.823 6.861 -14.217 1.00 96.94 88 LEU A N 1
ATOM 685 C CA . LEU A 1 88 ? 13.383 7.152 -14.243 1.00 96.94 88 LEU A CA 1
ATOM 686 C C . LEU A 1 88 ? 13.098 8.639 -13.990 1.00 96.94 88 LEU A C 1
ATOM 688 O O . LEU A 1 88 ? 12.269 9.223 -14.688 1.00 96.94 88 LEU A O 1
ATOM 692 N N . LYS A 1 89 ? 13.817 9.282 -13.058 1.00 96.38 89 LYS A N 1
ATOM 693 C CA . LYS A 1 89 ? 13.697 10.730 -12.806 1.00 96.38 89 LYS A CA 1
ATOM 694 C C . LYS A 1 89 ? 14.124 11.569 -14.010 1.00 96.38 89 LYS A C 1
ATOM 696 O O . LYS A 1 89 ? 13.440 12.535 -14.342 1.00 96.38 89 LYS A O 1
ATOM 701 N N . GLU A 1 90 ? 15.213 11.191 -14.677 1.00 95.00 90 GLU A N 1
ATOM 702 C CA . GLU A 1 90 ? 15.667 11.843 -15.912 1.00 95.00 90 GLU A CA 1
ATOM 703 C C . GLU A 1 90 ? 14.628 11.686 -17.034 1.00 95.00 90 GLU A C 1
ATOM 705 O O . GLU A 1 90 ? 14.257 12.655 -17.700 1.00 95.00 90 GLU A O 1
ATOM 710 N N . LYS A 1 91 ? 14.114 10.464 -17.218 1.00 91.88 91 LYS A N 1
ATOM 711 C CA . LYS A 1 91 ? 13.205 10.129 -18.316 1.00 91.88 91 LYS A CA 1
ATOM 712 C C . LYS A 1 91 ? 11.771 10.609 -18.088 1.00 91.88 91 LYS A C 1
ATOM 714 O O . LYS A 1 91 ? 11.064 10.784 -19.077 1.00 91.88 91 LYS A O 1
ATOM 719 N N . LYS A 1 92 ? 11.342 10.890 -16.847 1.00 89.31 92 LYS A N 1
ATOM 720 C CA . LYS A 1 92 ? 9.958 11.283 -16.492 1.00 89.31 92 LYS A CA 1
ATOM 721 C C . LYS A 1 92 ? 9.353 12.327 -17.444 1.00 89.31 92 LYS A C 1
ATOM 723 O O . LYS A 1 92 ? 8.191 12.207 -17.810 1.00 89.31 92 LYS A O 1
ATOM 728 N N . LYS A 1 93 ? 10.133 13.326 -17.878 1.00 86.69 93 LYS A N 1
ATOM 729 C CA . LYS A 1 93 ? 9.657 14.434 -18.735 1.00 86.69 93 LYS A CA 1
ATOM 730 C C . LYS A 1 93 ? 9.589 14.120 -20.234 1.00 86.69 93 LYS A C 1
ATOM 732 O O . LYS A 1 93 ? 9.018 14.909 -20.978 1.00 86.69 93 LYS A O 1
ATOM 737 N N . ILE A 1 94 ? 10.194 13.022 -20.686 1.00 91.50 94 ILE A N 1
ATOM 738 C CA . ILE A 1 94 ? 10.315 12.685 -22.115 1.00 91.50 94 ILE A CA 1
ATOM 739 C C . ILE A 1 94 ? 9.559 11.409 -22.504 1.00 91.50 94 ILE A C 1
ATOM 741 O O . ILE A 1 94 ? 9.589 11.006 -23.665 1.00 91.50 94 ILE A O 1
ATOM 745 N N . ILE A 1 95 ? 8.872 10.764 -21.554 1.00 90.88 95 ILE A N 1
ATOM 746 C CA . ILE A 1 95 ? 8.043 9.586 -21.830 1.00 90.88 95 ILE A CA 1
ATOM 747 C C . ILE A 1 95 ? 6.850 10.006 -22.693 1.00 90.88 95 ILE A C 1
ATOM 749 O O . ILE A 1 95 ? 5.947 10.696 -22.234 1.00 90.88 95 ILE A O 1
ATOM 753 N N . SER A 1 96 ? 6.826 9.549 -23.946 1.00 87.06 96 SER A N 1
ATOM 754 C CA . SER A 1 96 ? 5.763 9.899 -24.899 1.00 87.06 96 SER A CA 1
ATOM 755 C C . SER A 1 96 ? 4.454 9.137 -24.676 1.00 87.06 96 SER A C 1
ATOM 757 O O . SER A 1 96 ? 3.419 9.554 -25.179 1.00 87.06 96 SER A O 1
ATOM 759 N N . SER A 1 97 ? 4.487 8.003 -23.966 1.00 88.12 97 SER A N 1
ATOM 760 C CA . SER A 1 97 ? 3.297 7.197 -23.670 1.00 88.12 97 SER A CA 1
ATOM 761 C C . SER A 1 97 ? 2.643 7.685 -22.371 1.00 88.12 97 SER A C 1
ATOM 763 O O . SER A 1 97 ? 3.233 7.471 -21.310 1.00 88.12 97 SER A O 1
ATOM 765 N N . PRO A 1 98 ? 1.429 8.274 -22.410 1.00 87.56 98 PRO A N 1
ATOM 766 C CA . PRO A 1 98 ? 0.782 8.820 -21.214 1.00 87.56 98 PRO A CA 1
ATOM 767 C C . PRO A 1 98 ? 0.586 7.770 -20.114 1.00 87.56 98 PRO A C 1
ATOM 769 O O . PRO A 1 98 ? 0.960 7.994 -18.967 1.00 87.56 98 PRO A O 1
ATOM 772 N N . GLY A 1 99 ? 0.118 6.571 -20.481 1.00 87.44 99 GLY A N 1
ATOM 773 C CA . GLY A 1 99 ? -0.075 5.475 -19.528 1.00 87.44 99 GLY A CA 1
ATOM 774 C C . GLY A 1 99 ? 1.225 4.981 -18.880 1.00 87.44 99 GLY A C 1
ATOM 775 O O . GLY A 1 99 ? 1.216 4.566 -17.725 1.00 87.44 99 GLY A O 1
ATOM 776 N N . LEU A 1 100 ? 2.362 5.041 -19.584 1.00 88.31 100 LEU A N 1
ATOM 777 C CA . LEU A 1 100 ? 3.663 4.725 -18.983 1.00 88.31 100 LEU A CA 1
ATOM 778 C C . LEU A 1 100 ? 4.164 5.868 -18.092 1.00 88.31 100 LEU A C 1
ATOM 780 O O . LEU A 1 100 ? 4.723 5.598 -17.034 1.00 88.31 100 LEU A O 1
ATOM 784 N N . ALA A 1 101 ? 3.949 7.122 -18.496 1.00 92.94 101 ALA A N 1
ATOM 785 C CA . ALA A 1 101 ? 4.345 8.292 -17.720 1.00 92.94 101 ALA A CA 1
ATOM 786 C C . ALA A 1 101 ? 3.649 8.315 -16.350 1.00 92.94 101 ALA A C 1
ATOM 788 O O . ALA A 1 101 ? 4.324 8.454 -15.333 1.00 92.94 101 ALA A O 1
ATOM 789 N N . VAL A 1 102 ? 2.335 8.062 -16.320 1.00 93.31 102 VAL A N 1
ATOM 790 C CA . VAL A 1 102 ? 1.539 7.973 -15.083 1.00 93.31 102 VAL A CA 1
ATOM 791 C C . VAL A 1 102 ? 2.039 6.849 -14.169 1.00 93.31 102 VAL A C 1
ATOM 793 O O . VAL A 1 102 ? 2.179 7.054 -12.967 1.00 93.31 102 VAL A O 1
ATOM 796 N N . LYS A 1 103 ? 2.390 5.677 -14.719 1.00 91.69 103 LYS A N 1
ATOM 797 C CA . LYS A 1 103 ? 2.966 4.573 -13.927 1.00 91.69 103 LYS A CA 1
ATOM 798 C C . LYS A 1 103 ? 4.326 4.926 -13.326 1.00 91.69 103 LYS A C 1
ATOM 800 O O . LYS A 1 103 ? 4.572 4.603 -12.170 1.00 91.69 103 LYS A O 1
ATOM 805 N N . VAL A 1 104 ? 5.201 5.578 -14.095 1.00 95.12 104 VAL A N 1
ATOM 806 C CA . VAL A 1 104 ? 6.518 6.017 -13.607 1.00 95.12 104 VAL A CA 1
ATOM 807 C C . VAL A 1 104 ? 6.374 7.083 -12.526 1.00 95.12 104 VAL A C 1
ATOM 809 O O . VAL A 1 104 ? 7.088 7.039 -11.529 1.00 95.12 104 VAL A O 1
ATOM 812 N N . GLU A 1 105 ? 5.457 8.030 -12.703 1.00 95.62 105 GLU A N 1
ATOM 813 C CA . GLU A 1 105 ? 5.179 9.052 -11.699 1.00 95.62 105 GLU A CA 1
ATOM 814 C C . GLU A 1 105 ? 4.667 8.446 -10.394 1.00 95.62 105 GLU A C 1
ATOM 816 O O . GLU A 1 105 ? 5.230 8.737 -9.342 1.00 95.62 105 GLU A O 1
ATOM 821 N N . HIS A 1 106 ? 3.682 7.553 -10.479 1.00 94.94 106 HIS A N 1
ATOM 822 C CA . HIS A 1 106 ? 3.129 6.852 -9.321 1.00 94.94 106 HIS A CA 1
ATOM 823 C C . HIS A 1 106 ? 4.198 6.011 -8.606 1.00 94.94 106 HIS A C 1
ATOM 825 O O . HIS A 1 106 ? 4.304 6.046 -7.383 1.00 94.94 106 HIS A O 1
ATOM 831 N N . ALA A 1 107 ? 5.052 5.294 -9.352 1.00 94.12 107 ALA A N 1
ATOM 832 C CA . ALA A 1 107 ? 6.168 4.513 -8.796 1.00 94.12 107 ALA A CA 1
ATOM 833 C C . ALA A 1 107 ? 7.189 5.374 -8.050 1.00 94.12 107 ALA A C 1
ATOM 835 O O . ALA A 1 107 ? 7.592 5.017 -6.950 1.00 94.12 107 ALA A O 1
ATOM 836 N N . LEU A 1 108 ? 7.581 6.516 -8.622 1.00 96.31 108 LEU A N 1
ATOM 837 C CA . LEU A 1 108 ? 8.546 7.421 -7.996 1.00 96.31 108 LEU A CA 1
ATOM 838 C C . LEU A 1 108 ? 8.001 8.139 -6.753 1.00 96.31 108 LEU A C 1
ATOM 840 O O . LEU A 1 108 ? 8.814 8.600 -5.951 1.00 96.31 108 LEU A O 1
ATOM 844 N N . ASP A 1 109 ? 6.678 8.263 -6.616 1.00 96.44 109 ASP A N 1
ATOM 845 C CA . ASP A 1 109 ? 6.027 8.765 -5.400 1.00 96.44 109 ASP A CA 1
ATOM 846 C C . ASP A 1 109 ? 6.082 7.720 -4.276 1.00 96.44 109 ASP A C 1
ATOM 848 O O . ASP A 1 109 ? 6.563 7.990 -3.175 1.00 96.44 109 ASP A O 1
ATOM 852 N N . MET A 1 110 ? 5.675 6.485 -4.578 1.00 93.75 110 MET A N 1
ATOM 853 C CA . MET A 1 110 ? 5.764 5.355 -3.655 1.00 93.75 110 MET A CA 1
ATOM 854 C C . MET A 1 110 ? 5.851 4.050 -4.447 1.00 93.75 110 MET A C 1
ATOM 856 O O . MET A 1 110 ? 5.012 3.858 -5.316 1.00 93.75 110 MET A O 1
ATOM 860 N N . PRO A 1 111 ? 6.770 3.116 -4.164 1.00 91.44 111 PRO A N 1
ATOM 861 C CA . PRO A 1 111 ? 6.834 1.831 -4.867 1.00 91.44 111 PRO A CA 1
ATOM 862 C C . PRO A 1 111 ? 5.624 0.948 -4.557 1.00 91.44 111 PRO A C 1
ATOM 864 O O . PRO A 1 111 ? 5.091 0.980 -3.445 1.00 91.44 111 PRO A O 1
ATOM 867 N N . ILE A 1 112 ? 5.230 0.085 -5.495 1.00 85.25 112 ILE A N 1
ATOM 868 C CA . ILE A 1 112 ? 4.070 -0.809 -5.353 1.00 85.25 112 ILE A CA 1
ATOM 869 C C . ILE A 1 112 ? 4.163 -1.695 -4.104 1.00 85.25 112 ILE A C 1
ATOM 871 O O . ILE A 1 112 ? 3.145 -2.003 -3.490 1.00 85.25 112 ILE A O 1
ATOM 875 N N . HIS A 1 113 ? 5.381 -2.062 -3.691 1.00 85.25 113 HIS A N 1
ATOM 876 C CA . HIS A 1 113 ? 5.621 -2.889 -2.508 1.00 85.25 113 HIS A CA 1
ATOM 877 C C . HIS A 1 113 ? 5.141 -2.233 -1.201 1.00 85.25 113 HIS A C 1
ATOM 879 O O . HIS A 1 113 ? 4.811 -2.935 -0.248 1.00 85.25 113 HIS A O 1
ATOM 885 N N . TRP A 1 114 ? 5.083 -0.900 -1.146 1.00 88.00 114 TRP A N 1
ATOM 886 C CA . TRP A 1 114 ? 4.647 -0.152 0.038 1.00 88.00 114 TRP A CA 1
ATOM 887 C C . TRP A 1 114 ? 3.189 0.297 -0.039 1.00 88.00 114 TRP A C 1
ATOM 889 O O . TRP A 1 114 ? 2.645 0.809 0.940 1.00 88.00 114 TRP A O 1
ATOM 899 N N . ARG A 1 115 ? 2.531 0.108 -1.187 1.00 86.38 115 ARG A N 1
ATOM 900 C CA . ARG A 1 115 ? 1.169 0.595 -1.389 1.00 86.38 115 ARG A CA 1
ATOM 901 C C . ARG A 1 115 ? 0.131 -0.402 -0.874 1.00 86.38 115 ARG A C 1
ATOM 903 O O . ARG A 1 115 ? 0.216 -1.595 -1.166 1.00 86.38 115 ARG A O 1
ATOM 910 N N . PRO A 1 116 ? -0.925 0.068 -0.188 1.00 86.50 116 PRO A N 1
ATOM 911 C CA . PRO A 1 116 ? -2.042 -0.786 0.186 1.00 86.50 116 PRO A CA 1
ATOM 912 C C . PRO A 1 116 ? -2.758 -1.364 -1.040 1.00 86.50 116 PRO A C 1
ATOM 914 O O . PRO A 1 116 ? -3.275 -0.624 -1.880 1.00 86.50 116 PRO A O 1
ATOM 917 N N . ASN A 1 117 ? -2.874 -2.693 -1.095 1.00 85.94 117 ASN A N 1
ATOM 918 C CA . ASN A 1 117 ? -3.434 -3.428 -2.236 1.00 85.94 117 ASN A CA 1
ATOM 919 C C . ASN A 1 117 ? -4.795 -2.899 -2.717 1.00 85.94 117 ASN A C 1
ATOM 921 O O . ASN A 1 117 ? -5.065 -2.887 -3.914 1.00 85.94 117 ASN A O 1
ATOM 925 N N . ARG A 1 118 ? -5.681 -2.477 -1.802 1.00 88.06 118 ARG A N 1
ATOM 926 C CA . ARG A 1 118 ? -7.014 -1.966 -2.172 1.00 88.06 118 ARG A CA 1
ATOM 927 C C . ARG A 1 118 ? -6.968 -0.597 -2.838 1.00 88.06 118 ARG A C 1
ATOM 929 O O . ARG A 1 118 ? -7.731 -0.382 -3.778 1.00 88.06 118 ARG A O 1
ATOM 936 N N . LEU A 1 119 ? -6.086 0.295 -2.388 1.00 90.50 119 LEU A N 1
ATOM 937 C CA . LEU A 1 119 ? -5.905 1.607 -3.013 1.00 90.50 119 LEU A CA 1
ATOM 938 C C . LEU A 1 119 ? -5.247 1.453 -4.378 1.00 90.50 119 LEU A C 1
ATOM 940 O O . LEU A 1 119 ? -5.748 2.000 -5.359 1.00 90.50 119 LEU A O 1
ATOM 944 N N . GLU A 1 120 ? -4.207 0.622 -4.456 1.00 90.75 120 GLU A N 1
ATOM 945 C CA . GLU A 1 120 ? -3.538 0.331 -5.722 1.00 90.75 120 GLU A CA 1
ATOM 946 C C . GLU A 1 120 ? -4.496 -0.329 -6.718 1.00 90.75 120 GLU A C 1
ATOM 948 O O . GLU A 1 120 ? -4.538 0.059 -7.879 1.00 90.75 120 GLU A O 1
ATOM 953 N N . ALA A 1 121 ? -5.348 -1.261 -6.277 1.00 88.75 121 ALA A N 1
ATOM 954 C CA . ALA A 1 121 ? -6.364 -1.857 -7.139 1.00 88.75 121 ALA A CA 1
ATOM 955 C C . ALA A 1 121 ? -7.351 -0.818 -7.687 1.00 88.75 121 ALA A C 1
ATOM 957 O O . ALA A 1 121 ? -7.728 -0.900 -8.856 1.00 88.75 121 ALA A O 1
ATOM 958 N N . ARG A 1 122 ? -7.779 0.154 -6.867 1.00 93.62 122 ARG A N 1
ATOM 959 C CA . ARG A 1 122 ? -8.686 1.215 -7.320 1.00 93.62 122 ARG A CA 1
ATOM 960 C C . ARG A 1 122 ? -8.030 2.095 -8.377 1.00 93.62 122 ARG A C 1
ATOM 962 O O . ARG A 1 122 ? -8.624 2.282 -9.435 1.00 93.62 122 ARG A O 1
ATOM 969 N N . TRP A 1 123 ? -6.825 2.576 -8.091 1.00 94.06 123 TRP A N 1
ATOM 970 C CA . TRP A 1 123 ? -6.040 3.404 -9.002 1.00 94.06 123 TRP A CA 1
ATOM 971 C C . TRP A 1 123 ? -5.724 2.662 -10.307 1.00 94.06 123 TRP A C 1
ATOM 973 O O . TRP A 1 123 ? -5.963 3.165 -11.404 1.00 94.06 123 TRP A O 1
ATOM 983 N N . PHE A 1 124 ? -5.273 1.410 -10.210 1.00 90.12 124 PHE A N 1
ATOM 984 C CA . PHE A 1 124 ? -4.850 0.644 -11.375 1.00 90.12 124 PHE A CA 1
ATOM 985 C C . PHE A 1 124 ? -6.013 0.250 -12.285 1.00 90.12 124 PHE A C 1
ATOM 987 O O . PHE A 1 124 ? -5.802 0.094 -13.480 1.00 90.12 124 PHE A O 1
ATOM 994 N N . MET A 1 125 ? -7.244 0.111 -11.775 1.00 90.94 125 MET A N 1
ATOM 995 C CA . MET A 1 125 ? -8.415 -0.098 -12.637 1.00 90.94 125 MET A CA 1
ATOM 996 C C . MET A 1 125 ? -8.639 1.069 -13.603 1.00 90.94 125 MET A C 1
ATOM 998 O O . MET A 1 125 ? -8.984 0.824 -14.755 1.00 90.94 125 MET A O 1
ATOM 1002 N N . GLU A 1 126 ? -8.433 2.306 -13.145 1.00 92.44 126 GLU A N 1
ATOM 1003 C CA . GLU A 1 126 ? -8.563 3.515 -13.970 1.00 92.44 126 GLU A CA 1
ATOM 1004 C C . GLU A 1 126 ? -7.426 3.567 -14.999 1.00 92.44 126 GLU A C 1
ATOM 1006 O O . GLU A 1 126 ? -7.669 3.666 -16.198 1.00 92.44 126 GLU A O 1
ATOM 1011 N N . VAL A 1 127 ? -6.185 3.337 -14.560 1.00 90.44 127 VAL A N 1
ATOM 1012 C CA . VAL A 1 127 ? -5.013 3.293 -15.453 1.00 90.44 127 VAL A CA 1
ATOM 1013 C C . VAL A 1 127 ? -5.061 2.122 -16.441 1.00 90.44 127 VAL A C 1
ATOM 1015 O O . VAL A 1 127 ? -4.500 2.203 -17.533 1.00 90.44 127 VAL A O 1
ATOM 1018 N N . TYR A 1 128 ? -5.673 0.994 -16.080 1.00 88.38 128 TYR A N 1
ATOM 1019 C CA . TYR A 1 128 ? -5.813 -0.168 -16.959 1.00 88.38 128 TYR A CA 1
ATOM 1020 C C . TYR A 1 128 ? -6.872 0.051 -18.035 1.00 88.38 128 TYR A C 1
ATOM 1022 O O . TYR A 1 128 ? -6.690 -0.423 -19.150 1.00 88.38 128 TYR A O 1
ATOM 1030 N N . GLU A 1 129 ? -7.944 0.783 -17.727 1.00 93.12 129 GLU A N 1
ATOM 1031 C CA . GLU A 1 129 ? -9.016 1.112 -18.674 1.00 93.12 129 GLU A CA 1
ATOM 1032 C C . GLU A 1 129 ? -8.506 1.875 -19.904 1.00 93.12 129 GLU A C 1
ATOM 1034 O O . GLU A 1 129 ? -9.003 1.661 -21.007 1.00 93.12 129 GLU A O 1
ATOM 1039 N N . GLU A 1 130 ? -7.465 2.689 -19.731 1.00 90.38 130 GLU A N 1
ATOM 1040 C CA . GLU A 1 130 ? -6.852 3.493 -20.794 1.00 90.38 130 GLU A CA 1
ATOM 1041 C C . GLU A 1 130 ? -5.758 2.755 -21.592 1.00 90.38 130 GLU A C 1
ATOM 1043 O O . GLU A 1 130 ? -5.194 3.310 -22.539 1.00 90.38 130 GLU A O 1
ATOM 1048 N N . GLN A 1 131 ? -5.408 1.514 -21.228 1.00 85.81 131 GLN A N 1
ATOM 1049 C CA . GLN A 1 131 ? -4.308 0.801 -21.884 1.00 85.81 131 GLN A CA 1
ATOM 1050 C C . GLN A 1 131 ? -4.726 0.167 -23.221 1.00 85.81 131 GLN A C 1
ATOM 1052 O O . GLN A 1 131 ? -5.804 -0.420 -23.316 1.00 85.81 131 GLN A O 1
ATOM 1057 N N . PRO A 1 132 ? -3.856 0.191 -24.253 1.00 86.50 132 PRO A N 1
ATOM 1058 C CA . PRO A 1 132 ? -4.158 -0.427 -25.548 1.00 86.50 132 PRO A CA 1
ATOM 1059 C C . PRO A 1 132 ? -4.403 -1.943 -25.489 1.00 86.50 132 PRO A C 1
ATOM 1061 O O . PRO A 1 132 ? -5.128 -2.479 -26.319 1.00 86.50 132 PRO A O 1
ATOM 1064 N N . ASP A 1 133 ? -3.788 -2.638 -24.529 1.00 84.81 133 ASP A N 1
ATOM 1065 C CA . ASP A 1 133 ? -3.889 -4.086 -24.300 1.00 84.81 133 ASP A CA 1
ATOM 1066 C C . ASP A 1 133 ? -4.901 -4.458 -23.195 1.00 84.81 133 ASP A C 1
ATOM 1068 O O . ASP A 1 133 ? -4.888 -5.573 -22.661 1.00 84.81 133 ASP A O 1
ATOM 1072 N N . MET A 1 134 ? -5.800 -3.532 -22.846 1.00 90.00 134 MET A N 1
ATOM 1073 C CA . MET A 1 134 ? -6.843 -3.743 -21.847 1.00 90.00 134 MET A CA 1
ATOM 1074 C C . MET A 1 134 ? -7.790 -4.886 -22.239 1.00 90.00 134 MET A C 1
ATOM 1076 O O . MET A 1 134 ? -8.324 -4.950 -23.346 1.00 90.00 134 MET A O 1
ATOM 1080 N N . ASN A 1 135 ? -8.037 -5.799 -21.297 1.00 91.81 135 ASN A N 1
ATOM 1081 C CA . ASN A 1 135 ? -9.009 -6.872 -21.448 1.00 91.81 135 ASN A CA 1
ATOM 1082 C C . ASN A 1 135 ? -10.342 -6.476 -20.780 1.00 91.81 135 ASN A C 1
ATOM 1084 O O . ASN A 1 135 ? -10.407 -6.415 -19.544 1.00 91.81 135 ASN A O 1
ATOM 1088 N N . PRO A 1 136 ? -11.430 -6.284 -21.551 1.00 94.19 136 PRO A N 1
ATOM 1089 C CA . PRO A 1 136 ? -12.688 -5.756 -21.019 1.00 94.19 136 PRO A CA 1
ATOM 1090 C C . PRO A 1 136 ? -13.365 -6.705 -20.026 1.00 94.19 136 PRO A C 1
ATOM 1092 O O . PRO A 1 136 ? -13.966 -6.256 -19.050 1.00 94.19 136 PRO A O 1
ATOM 1095 N N . ASN A 1 137 ? -13.234 -8.021 -20.217 1.00 93.75 137 ASN A N 1
ATOM 1096 C CA . ASN A 1 137 ? -13.793 -9.007 -19.289 1.00 93.75 137 ASN A CA 1
ATOM 1097 C C . ASN A 1 137 ? -13.079 -8.961 -17.938 1.00 93.75 137 ASN A C 1
ATOM 1099 O O . ASN A 1 137 ? -13.705 -9.101 -16.888 1.00 93.75 137 ASN A O 1
ATOM 1103 N N . LEU A 1 138 ? -11.768 -8.745 -17.969 1.00 88.50 138 LEU A N 1
ATOM 1104 C CA . LEU A 1 138 ? -10.950 -8.668 -16.775 1.00 88.50 138 LEU A CA 1
ATOM 1105 C C . LEU A 1 138 ? -11.190 -7.365 -16.000 1.00 88.50 138 LEU A C 1
ATOM 1107 O O . LEU A 1 138 ? -11.364 -7.415 -14.783 1.00 88.50 138 LEU A O 1
ATOM 1111 N N . LEU A 1 139 ? -11.282 -6.227 -16.696 1.00 91.69 139 LEU A N 1
ATOM 1112 C CA . LEU A 1 139 ? -11.649 -4.946 -16.086 1.00 91.69 139 LEU A CA 1
ATOM 1113 C C . LEU A 1 139 ? -13.050 -5.011 -15.464 1.00 91.69 139 LEU A C 1
ATOM 1115 O O . LEU A 1 139 ? -13.242 -4.599 -14.320 1.00 91.69 139 LEU A O 1
ATOM 1119 N N . LYS A 1 140 ? -14.024 -5.587 -16.182 1.00 95.00 140 LYS A N 1
ATOM 1120 C CA . LYS A 1 140 ? -15.386 -5.787 -15.671 1.00 95.00 140 LYS A CA 1
ATOM 1121 C C . LYS A 1 140 ? -15.392 -6.651 -14.413 1.00 95.00 140 LYS A C 1
ATOM 1123 O O . LYS A 1 140 ? -16.044 -6.291 -13.436 1.00 95.00 140 LYS A O 1
ATOM 1128 N N . LEU A 1 141 ? -14.657 -7.763 -14.422 1.00 93.88 141 LEU A N 1
ATOM 1129 C CA . LEU A 1 141 ? -14.536 -8.638 -13.258 1.00 93.88 141 LEU A CA 1
ATOM 1130 C C . LEU A 1 141 ? -13.947 -7.893 -12.055 1.00 93.88 141 LEU A C 1
ATOM 1132 O O . LEU A 1 141 ? -14.481 -8.013 -10.958 1.00 93.88 141 LEU A O 1
ATOM 1136 N N . ALA A 1 142 ? -12.886 -7.109 -12.252 1.00 88.62 142 ALA A N 1
ATOM 1137 C CA . ALA A 1 142 ? -12.260 -6.360 -11.168 1.00 88.62 142 ALA A CA 1
ATOM 1138 C C . ALA A 1 142 ? -13.161 -5.259 -10.604 1.00 88.62 142 ALA A C 1
ATOM 1140 O O . ALA A 1 142 ? -13.262 -5.143 -9.387 1.00 88.62 142 ALA A O 1
ATOM 1141 N N . LYS A 1 143 ? -13.874 -4.507 -11.456 1.00 95.12 143 LYS A N 1
ATOM 1142 C CA . LYS A 1 143 ? -14.854 -3.503 -11.006 1.00 95.12 143 LYS A CA 1
ATOM 1143 C C . LYS A 1 143 ? -15.982 -4.154 -10.191 1.00 95.12 143 LYS A C 1
ATOM 1145 O O . LYS A 1 143 ? -16.353 -3.637 -9.141 1.00 95.12 143 LYS A O 1
ATOM 1150 N N . LEU A 1 144 ? -16.498 -5.304 -10.635 1.00 96.12 144 LEU A N 1
ATOM 1151 C CA . LEU A 1 144 ? -17.535 -6.048 -9.908 1.00 96.12 144 LEU A CA 1
ATOM 1152 C C . LEU A 1 144 ? -17.034 -6.577 -8.558 1.00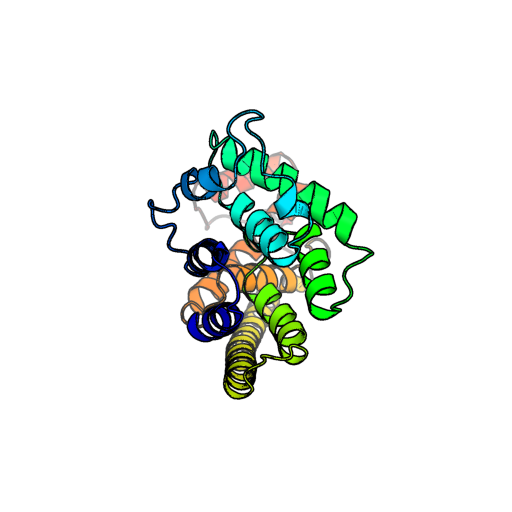 96.12 144 LEU A C 1
ATOM 1154 O O . LEU A 1 144 ? -17.683 -6.344 -7.543 1.00 96.12 144 LEU A O 1
ATOM 1158 N N . ASP A 1 145 ? -15.878 -7.243 -8.536 1.00 92.81 145 ASP A N 1
ATOM 1159 C CA . ASP A 1 145 ? -15.254 -7.747 -7.305 1.00 92.81 145 ASP A CA 1
ATOM 1160 C C . ASP A 1 145 ? -14.980 -6.600 -6.321 1.00 92.81 145 ASP A C 1
ATOM 1162 O O . ASP A 1 145 ? -15.358 -6.675 -5.152 1.00 92.81 145 ASP A O 1
ATOM 1166 N N . TYR A 1 146 ? -14.434 -5.481 -6.809 1.00 92.75 146 TYR A N 1
ATOM 1167 C CA . TYR A 1 146 ? -14.181 -4.299 -5.993 1.00 92.75 146 TYR A CA 1
ATOM 1168 C C . TYR A 1 146 ? -15.456 -3.765 -5.336 1.00 92.75 146 TYR A C 1
ATOM 1170 O O . TYR A 1 146 ? -15.425 -3.470 -4.138 1.00 92.75 146 TYR A O 1
ATOM 1178 N N . ASN A 1 147 ? -16.553 -3.677 -6.095 1.00 96.56 147 ASN A N 1
ATOM 1179 C CA . ASN A 1 147 ? -17.844 -3.187 -5.616 1.00 96.56 147 ASN A CA 1
ATOM 1180 C C . ASN A 1 147 ? -18.490 -4.136 -4.598 1.00 96.56 147 ASN A C 1
ATOM 1182 O O . ASN A 1 147 ? -19.048 -3.664 -3.613 1.00 96.56 147 ASN A O 1
ATOM 1186 N N . ILE A 1 148 ? -18.387 -5.456 -4.795 1.00 95.69 148 ILE A N 1
ATOM 1187 C CA . ILE A 1 148 ? -18.890 -6.452 -3.833 1.00 95.69 148 ILE A CA 1
ATOM 1188 C C . ILE A 1 148 ? -18.152 -6.315 -2.499 1.00 95.69 148 ILE A C 1
ATOM 1190 O O . ILE A 1 148 ? -18.784 -6.206 -1.452 1.00 95.69 148 ILE A O 1
ATOM 1194 N N . VAL A 1 149 ? -16.817 -6.259 -2.531 1.00 94.81 149 VAL A N 1
ATOM 1195 C CA . VAL A 1 149 ? -16.009 -6.073 -1.316 1.00 94.81 149 VAL A CA 1
ATOM 1196 C C . VAL A 1 149 ? -16.336 -4.734 -0.644 1.00 94.81 149 VAL A C 1
ATOM 1198 O O . VAL A 1 149 ? -16.501 -4.678 0.570 1.00 94.81 149 VAL A O 1
ATOM 1201 N N . GLN A 1 150 ? -16.483 -3.658 -1.425 1.00 95.50 150 GLN A N 1
ATOM 1202 C CA . GLN A 1 150 ? -16.831 -2.337 -0.896 1.00 95.50 150 GLN A CA 1
ATOM 1203 C C . GLN A 1 150 ? -18.216 -2.315 -0.232 1.00 95.50 150 GLN A C 1
ATOM 1205 O O . GLN A 1 150 ? -18.389 -1.628 0.772 1.00 95.50 150 GLN A O 1
ATOM 1210 N N . LEU A 1 151 ? -19.197 -3.043 -0.772 1.00 96.62 151 LEU A N 1
ATOM 1211 C CA . LEU A 1 151 ? -20.523 -3.158 -0.164 1.00 96.62 151 LEU A CA 1
ATOM 1212 C C . LEU A 1 151 ? -20.435 -3.797 1.227 1.00 96.62 151 LEU A C 1
ATOM 1214 O O . LEU A 1 151 ? -20.983 -3.253 2.180 1.00 96.62 151 LEU A O 1
ATOM 1218 N N . ILE A 1 152 ? -19.670 -4.883 1.353 1.00 95.75 152 ILE A N 1
ATOM 1219 C CA . ILE A 1 152 ? -19.443 -5.580 2.626 1.00 95.75 152 ILE A CA 1
ATOM 1220 C C . ILE A 1 152 ? -18.772 -4.646 3.648 1.00 95.75 152 ILE A C 1
ATOM 1222 O O . ILE A 1 152 ? -19.249 -4.518 4.774 1.00 95.75 152 ILE A O 1
ATOM 1226 N N . HIS A 1 153 ? -17.731 -3.911 3.239 1.00 95.31 153 HIS A N 1
ATOM 1227 C CA . HIS A 1 153 ? -17.071 -2.920 4.104 1.00 95.31 153 HIS A CA 1
ATOM 1228 C C . HIS A 1 153 ? -18.021 -1.797 4.553 1.00 95.31 153 HIS A C 1
ATOM 1230 O O . HIS A 1 153 ? -17.919 -1.319 5.678 1.00 95.31 153 HIS A O 1
ATOM 1236 N N . ARG A 1 154 ? -18.978 -1.378 3.712 1.00 95.44 154 ARG A N 1
ATOM 1237 C CA . ARG A 1 154 ? -19.996 -0.381 4.095 1.00 95.44 154 ARG A CA 1
ATOM 1238 C C . ARG A 1 154 ? -20.993 -0.923 5.116 1.00 95.44 154 ARG A C 1
ATOM 1240 O O . ARG A 1 154 ? -21.399 -0.187 6.013 1.00 95.44 154 ARG A O 1
ATOM 1247 N N . GLU A 1 155 ? -21.392 -2.184 4.992 1.00 96.56 155 GLU A N 1
ATOM 1248 C CA . GLU A 1 155 ? -22.268 -2.831 5.974 1.00 96.56 155 GLU A CA 1
ATOM 1249 C C . GLU A 1 155 ? -21.573 -2.987 7.333 1.00 96.56 155 GLU A C 1
ATOM 1251 O O . GLU A 1 155 ? -22.176 -2.696 8.368 1.00 96.56 155 GLU A O 1
ATOM 1256 N N . GLU A 1 156 ? -20.298 -3.389 7.329 1.00 95.88 156 GLU A N 1
ATOM 1257 C CA . GLU A 1 156 ? -19.423 -3.418 8.511 1.00 95.88 156 GLU A CA 1
ATOM 1258 C C . GLU A 1 156 ? -19.310 -2.038 9.157 1.00 95.88 156 GLU A C 1
ATOM 1260 O O . GLU A 1 156 ? -19.553 -1.892 10.354 1.00 95.88 156 GLU A O 1
ATOM 1265 N N . PHE A 1 157 ? -19.031 -1.010 8.354 1.00 95.00 157 PHE A N 1
ATOM 1266 C CA . PHE A 1 157 ? -18.971 0.370 8.822 1.00 95.00 157 PHE A CA 1
ATOM 1267 C C . PHE A 1 157 ? -20.279 0.800 9.498 1.00 95.00 157 PHE A C 1
ATOM 1269 O O . PHE A 1 157 ? -20.259 1.361 10.589 1.00 95.00 157 PHE A O 1
ATOM 1276 N N . GLY A 1 158 ? -21.433 0.465 8.915 1.00 95.38 158 GLY A N 1
ATOM 1277 C CA . GLY A 1 158 ? -22.732 0.754 9.523 1.00 95.38 158 GLY A CA 1
ATOM 1278 C C . GLY A 1 158 ? -22.939 0.080 10.886 1.00 95.38 158 GLY A C 1
ATOM 1279 O O . GLY A 1 158 ? -23.588 0.660 11.757 1.00 95.38 158 GLY A O 1
ATOM 1280 N N . ARG A 1 159 ? -22.393 -1.126 11.102 1.00 96.00 159 ARG A N 1
ATOM 1281 C CA . ARG A 1 159 ? -22.400 -1.785 12.423 1.00 96.00 159 ARG A CA 1
ATOM 1282 C C . ARG A 1 159 ? -21.458 -1.093 13.405 1.00 96.00 159 ARG A C 1
ATOM 1284 O O . ARG A 1 159 ? -21.846 -0.878 14.548 1.00 96.00 159 ARG A O 1
ATOM 1291 N N . LEU A 1 160 ? -20.266 -0.712 12.953 1.00 94.88 160 LEU A N 1
ATOM 1292 C CA . LEU A 1 160 ? -19.267 -0.017 13.767 1.00 94.88 160 LEU A CA 1
ATOM 1293 C C . LEU A 1 160 ? -19.747 1.364 14.214 1.00 94.88 160 LEU A C 1
ATOM 1295 O O . LEU A 1 160 ? -19.593 1.699 15.381 1.00 94.88 160 LEU A O 1
ATOM 1299 N N . VAL A 1 161 ? -20.406 2.125 13.337 1.00 92.81 161 VAL A N 1
ATOM 1300 C CA . VAL A 1 161 ? -21.011 3.420 13.690 1.00 92.81 161 VAL A CA 1
ATOM 1301 C C . VAL A 1 161 ? -22.085 3.254 14.764 1.00 92.81 161 VAL A C 1
ATOM 1303 O O . VAL A 1 161 ? -22.118 4.035 15.713 1.00 92.81 161 VAL A O 1
ATOM 1306 N N . ARG A 1 162 ? -22.945 2.228 14.660 1.00 93.44 162 ARG A N 1
ATOM 1307 C CA . ARG A 1 162 ? -23.947 1.945 15.703 1.00 93.44 162 ARG A CA 1
ATOM 1308 C C . ARG A 1 162 ? -23.288 1.612 17.035 1.00 93.44 162 ARG A C 1
ATOM 1310 O O . ARG A 1 162 ? -23.609 2.252 18.025 1.00 93.44 162 ARG A O 1
ATOM 1317 N N . TRP A 1 163 ? -22.326 0.690 17.028 1.00 93.00 163 TRP A N 1
ATOM 1318 C CA . TRP A 1 163 ? -21.553 0.329 18.217 1.00 93.00 163 TRP A CA 1
ATOM 1319 C C . TRP A 1 163 ? -20.882 1.551 18.864 1.00 93.00 163 TRP A C 1
ATOM 1321 O O . TRP A 1 163 ? -21.003 1.754 20.065 1.00 93.00 163 TRP A O 1
ATOM 1331 N N . TRP A 1 164 ? -20.228 2.396 18.068 1.00 90.25 164 TRP A N 1
ATOM 1332 C CA . TRP A 1 164 ? -19.568 3.609 18.552 1.00 90.25 164 TRP A CA 1
ATOM 1333 C C . TRP A 1 164 ? -20.550 4.615 19.158 1.00 90.25 164 TRP A C 1
ATOM 1335 O O . TRP A 1 164 ? -20.290 5.194 20.209 1.00 90.25 164 TRP A O 1
ATOM 1345 N N . THR A 1 165 ? -21.716 4.774 18.528 1.00 87.94 165 THR A N 1
ATOM 1346 C CA . THR A 1 165 ? -22.788 5.642 19.033 1.00 87.94 165 THR A CA 1
ATOM 1347 C C . THR A 1 165 ? -23.356 5.114 20.354 1.00 87.94 165 THR A C 1
ATOM 1349 O O . THR A 1 165 ? -23.583 5.890 21.278 1.00 87.94 165 THR A O 1
ATOM 1352 N N . GLU A 1 166 ? -23.554 3.798 20.467 1.00 90.50 166 GLU A N 1
ATOM 1353 C CA . GLU A 1 166 ? -24.057 3.129 21.676 1.00 90.50 166 GLU A CA 1
ATOM 1354 C C . GLU A 1 166 ? -23.100 3.248 22.871 1.00 90.50 166 GLU A C 1
ATOM 1356 O O . GLU A 1 166 ? -23.557 3.247 24.012 1.00 90.50 166 GLU A O 1
ATOM 1361 N N . LEU A 1 167 ? -21.793 3.409 22.631 1.00 85.19 167 LEU A N 1
ATOM 1362 C CA . LEU A 1 167 ? -20.817 3.693 23.689 1.00 85.19 167 LEU A CA 1
ATOM 1363 C C . LEU A 1 167 ? -20.962 5.103 24.287 1.00 85.19 167 LEU A C 1
ATOM 1365 O O . LEU A 1 167 ? -20.377 5.377 25.330 1.00 85.19 167 LEU A O 1
ATOM 1369 N N . GLY A 1 168 ? -21.706 6.010 23.643 1.00 80.38 168 GLY A N 1
ATOM 1370 C CA . GLY A 1 168 ? -21.913 7.381 24.127 1.00 80.38 168 GLY A CA 1
ATOM 1371 C C . GLY A 1 168 ? -20.687 8.297 24.010 1.00 80.38 168 GLY A C 1
ATOM 1372 O O . GLY A 1 168 ? -20.732 9.439 24.461 1.00 80.38 168 GLY A O 1
ATOM 1373 N N . LEU A 1 169 ? -19.607 7.830 23.377 1.00 68.88 169 LEU A N 1
ATOM 1374 C CA . LEU A 1 169 ? -18.326 8.542 23.302 1.00 68.88 169 LEU A CA 1
ATOM 1375 C C . LEU A 1 169 ? -18.319 9.680 22.273 1.00 68.88 169 LEU A C 1
ATOM 1377 O O . LEU A 1 169 ? -17.567 10.635 22.432 1.00 68.88 169 LEU A O 1
ATOM 1381 N N . GLY A 1 170 ? -19.200 9.639 21.267 1.00 62.09 170 GLY A N 1
ATOM 1382 C CA . GLY A 1 170 ? -19.298 10.680 20.233 1.00 62.09 170 GLY A CA 1
ATOM 1383 C C . GLY A 1 170 ? -19.748 12.061 20.738 1.00 62.09 170 GLY A C 1
ATOM 1384 O O . GLY A 1 170 ? -19.610 13.046 20.021 1.00 62.09 170 GLY A O 1
ATOM 1385 N N . ASN A 1 171 ? -20.267 12.154 21.970 1.00 63.09 171 ASN A N 1
ATOM 1386 C CA . ASN A 1 171 ? -20.645 13.426 22.604 1.00 63.09 171 ASN A CA 1
ATOM 1387 C C . ASN A 1 171 ? -19.526 14.034 23.460 1.00 63.09 171 ASN A C 1
ATOM 1389 O O . ASN A 1 171 ? -19.671 15.150 23.962 1.00 63.09 171 ASN A O 1
ATOM 1393 N N . MET A 1 172 ? -18.426 13.311 23.667 1.00 66.56 172 MET A N 1
ATOM 1394 C CA . MET A 1 172 ? -17.322 13.794 24.480 1.00 66.56 172 MET A CA 1
ATOM 1395 C C . MET A 1 172 ? -16.416 14.660 23.608 1.00 66.56 172 MET A C 1
ATOM 1397 O O . MET A 1 172 ? -15.701 14.162 22.748 1.00 66.56 172 MET A O 1
ATOM 1401 N N . THR A 1 173 ? -16.418 15.972 23.852 1.00 65.62 173 THR A N 1
ATOM 1402 C CA . THR A 1 173 ? -15.632 16.969 23.090 1.00 65.62 173 THR A CA 1
ATOM 1403 C C . THR A 1 173 ? -14.118 16.778 23.185 1.00 65.62 173 THR A C 1
ATOM 1405 O O . THR A 1 173 ? -13.361 17.498 22.541 1.00 65.62 173 THR A O 1
ATOM 1408 N N . PHE A 1 174 ? -13.691 15.874 24.057 1.00 68.69 174 PHE A N 1
ATOM 1409 C CA . PHE A 1 174 ? -12.306 15.601 24.373 1.00 68.69 174 PHE A CA 1
ATOM 1410 C C . PHE A 1 174 ? -11.681 14.544 23.451 1.00 68.69 174 PHE A C 1
ATOM 1412 O O . PHE A 1 174 ? -10.518 14.676 23.081 1.00 68.69 174 PHE A O 1
ATOM 1419 N N . PHE A 1 175 ? -12.448 13.525 23.057 1.00 72.38 175 PHE A N 1
ATOM 1420 C CA . PHE A 1 175 ? -11.939 12.436 22.228 1.00 72.38 175 PHE A CA 1
ATOM 1421 C C . PHE A 1 175 ? -11.966 12.806 20.750 1.00 72.38 175 PHE A C 1
ATOM 1423 O O . PHE A 1 175 ? -12.922 13.409 20.255 1.00 72.38 175 PHE A O 1
ATOM 1430 N N . ARG A 1 176 ? -10.928 12.403 20.016 1.00 76.12 176 ARG A N 1
ATOM 1431 C CA . ARG A 1 176 ? -10.925 12.515 18.556 1.00 76.12 176 ARG A CA 1
ATOM 1432 C C . ARG A 1 176 ? -11.841 11.439 17.968 1.00 76.12 176 ARG A C 1
ATOM 1434 O O . ARG A 1 176 ? -11.573 10.246 18.111 1.00 76.12 176 ARG A O 1
ATOM 1441 N N . ASP A 1 177 ? -12.903 11.842 17.271 1.00 80.00 177 ASP A N 1
ATOM 1442 C CA . ASP A 1 177 ? -13.774 10.899 16.556 1.00 80.00 177 ASP A CA 1
ATOM 1443 C C . ASP A 1 177 ? -13.116 10.433 15.248 1.00 80.00 177 ASP A C 1
ATOM 1445 O O . ASP A 1 177 ? -13.341 10.999 14.180 1.00 80.00 177 ASP A O 1
ATOM 1449 N N . ASN A 1 178 ? -12.271 9.404 15.362 1.00 85.88 178 ASN A N 1
ATOM 1450 C CA . ASN A 1 178 ? -11.470 8.849 14.266 1.00 85.88 178 ASN A CA 1
ATOM 1451 C C . ASN A 1 178 ? -12.005 7.496 13.754 1.00 85.88 178 ASN A C 1
ATOM 1453 O O . ASN A 1 178 ? -11.268 6.686 13.177 1.00 85.88 178 ASN A O 1
ATOM 1457 N N . LEU A 1 179 ? -13.281 7.174 14.012 1.00 89.88 179 LEU A N 1
ATOM 1458 C CA . LEU A 1 179 ? -13.832 5.858 13.673 1.00 89.88 179 LEU A CA 1
ATOM 1459 C C . LEU A 1 179 ? -13.697 5.554 12.173 1.00 89.88 179 LEU A C 1
ATOM 1461 O O . LEU A 1 179 ? -13.390 4.420 11.794 1.00 89.88 179 LEU A O 1
ATOM 1465 N N . VAL A 1 180 ? -13.908 6.556 11.316 1.00 91.00 180 VAL A N 1
ATOM 1466 C CA . VAL A 1 180 ? -13.798 6.421 9.856 1.00 91.00 180 VAL A CA 1
ATOM 1467 C C . VAL A 1 180 ? -12.374 6.040 9.458 1.00 91.00 180 VAL A C 1
ATOM 1469 O O . VAL A 1 180 ? -12.181 5.127 8.655 1.00 91.00 180 VAL A O 1
ATOM 1472 N N . GLU A 1 181 ? -11.381 6.688 10.052 1.00 92.19 181 GLU A N 1
ATOM 1473 C CA . GLU A 1 181 ? -9.957 6.465 9.848 1.00 92.19 181 GLU A CA 1
ATOM 1474 C C . GLU A 1 181 ? -9.573 5.051 10.283 1.00 92.19 181 GLU A C 1
ATOM 1476 O O . GLU A 1 181 ? -8.876 4.351 9.548 1.00 92.19 181 GLU A O 1
ATOM 1481 N N . HIS A 1 182 ? -10.077 4.581 11.427 1.00 93.12 182 HIS A N 1
ATOM 1482 C CA . HIS A 1 182 ? -9.836 3.216 11.903 1.00 93.12 182 HIS A CA 1
ATOM 1483 C C . HIS A 1 182 ? -10.466 2.162 10.993 1.00 93.12 182 HIS A C 1
ATOM 1485 O O . HIS A 1 182 ? -9.821 1.156 10.672 1.00 93.12 182 HIS A O 1
ATOM 1491 N N . CYS A 1 183 ? -11.695 2.399 10.529 1.00 92.94 183 CYS A N 1
ATOM 1492 C CA . CYS A 1 183 ? -12.362 1.533 9.559 1.00 92.94 183 CYS A CA 1
ATOM 1493 C C . CYS A 1 183 ? -11.579 1.484 8.244 1.00 92.94 183 CYS A C 1
ATOM 1495 O O . CYS A 1 183 ? -11.374 0.408 7.674 1.00 92.94 183 CYS A O 1
ATOM 1497 N N . PHE A 1 184 ? -11.109 2.644 7.779 1.00 92.75 184 PHE A N 1
ATOM 1498 C CA . PHE A 1 184 ? -10.306 2.769 6.573 1.00 92.75 184 PHE A CA 1
ATOM 1499 C C . PHE A 1 184 ? -8.992 1.995 6.708 1.00 92.75 184 PHE A C 1
ATOM 1501 O O . PHE A 1 184 ? -8.754 1.089 5.912 1.00 92.75 184 PHE A O 1
ATOM 1508 N N . TRP A 1 185 ? -8.197 2.254 7.752 1.00 92.88 185 TRP A N 1
ATOM 1509 C CA . TRP A 1 185 ? -6.932 1.554 8.009 1.00 92.88 185 TRP A CA 1
ATOM 1510 C C . TRP A 1 185 ? -7.146 0.035 8.074 1.00 92.88 185 TRP A C 1
ATOM 1512 O O . TRP A 1 185 ? -6.526 -0.734 7.338 1.00 92.88 185 TRP A O 1
ATOM 1522 N N . THR A 1 186 ? -8.107 -0.422 8.872 1.00 93.31 186 THR A N 1
ATOM 1523 C CA . THR A 1 186 ? -8.380 -1.859 9.023 1.00 93.31 186 THR A CA 1
ATOM 1524 C C . THR A 1 186 ? -8.769 -2.510 7.687 1.00 93.31 186 THR A C 1
ATOM 1526 O O . THR A 1 186 ? -8.311 -3.610 7.366 1.00 93.31 186 THR A O 1
ATOM 1529 N N . SER A 1 187 ? -9.537 -1.799 6.856 1.00 92.25 187 SER A N 1
ATOM 1530 C CA . SER A 1 187 ? -9.924 -2.247 5.513 1.00 92.25 187 SER A CA 1
ATOM 1531 C C . SER A 1 187 ? -8.765 -2.262 4.512 1.00 92.25 187 SER A C 1
ATOM 1533 O O . SER A 1 187 ? -8.843 -2.988 3.522 1.00 92.25 187 SER A O 1
ATOM 1535 N N . LEU A 1 188 ? -7.691 -1.501 4.744 1.00 89.50 188 LEU A N 1
ATOM 1536 C CA . LEU A 1 188 ? -6.476 -1.542 3.924 1.00 89.50 188 LEU A CA 1
ATOM 1537 C C . LEU A 1 188 ? -5.609 -2.769 4.225 1.00 89.50 188 LEU A C 1
ATOM 1539 O O . LEU A 1 188 ? -5.051 -3.355 3.296 1.00 89.50 188 LEU A O 1
ATOM 1543 N N . VAL A 1 189 ? -5.524 -3.174 5.496 1.00 87.75 189 VAL A N 1
ATOM 1544 C CA . VAL A 1 189 ? -4.706 -4.319 5.938 1.00 87.75 189 VAL A CA 1
ATOM 1545 C C . VAL A 1 189 ? -5.434 -5.642 5.718 1.00 87.75 189 VAL A C 1
ATOM 1547 O O . VAL A 1 189 ? -4.858 -6.595 5.198 1.00 87.75 189 VAL A O 1
ATOM 1550 N N . ILE A 1 190 ? -6.715 -5.710 6.086 1.00 90.81 190 ILE A N 1
ATOM 1551 C CA . ILE A 1 190 ? -7.486 -6.956 6.148 1.00 90.81 190 ILE A CA 1
ATOM 1552 C C . ILE A 1 190 ? -8.667 -6.862 5.179 1.00 90.81 190 ILE A C 1
ATOM 1554 O O . ILE A 1 190 ? -9.822 -6.894 5.573 1.00 90.81 190 ILE A O 1
ATOM 1558 N N . PHE A 1 191 ? -8.418 -6.722 3.882 1.00 88.25 191 PHE A N 1
ATOM 1559 C CA . PHE A 1 191 ? -9.488 -6.390 2.931 1.00 88.25 191 PHE A CA 1
ATOM 1560 C C . PHE A 1 191 ? -10.368 -7.566 2.474 1.00 88.25 191 PHE A C 1
ATOM 1562 O O . PHE A 1 191 ? -11.443 -7.328 1.927 1.00 88.25 191 PHE A O 1
ATOM 1569 N N . ASP A 1 192 ? -9.925 -8.821 2.629 1.00 88.94 192 ASP A N 1
ATOM 1570 C CA . ASP A 1 192 ? -10.661 -9.992 2.122 1.00 88.94 192 ASP A CA 1
ATOM 1571 C C . ASP A 1 192 ? -11.972 -10.189 2.917 1.00 88.94 192 ASP A C 1
ATOM 1573 O O . ASP A 1 192 ? -11.917 -10.342 4.142 1.00 88.94 192 ASP A O 1
ATOM 1577 N N . PRO A 1 193 ? -13.152 -10.203 2.268 1.00 90.62 193 PRO A N 1
ATOM 1578 C CA . PRO A 1 193 ? -14.456 -10.378 2.906 1.00 90.62 193 PRO A CA 1
ATOM 1579 C C . PRO A 1 193 ? -14.558 -11.507 3.922 1.00 90.62 193 PRO A C 1
ATOM 1581 O O . PRO A 1 193 ? -15.247 -11.344 4.925 1.00 90.62 193 PRO A O 1
ATOM 1584 N N . LYS A 1 194 ? -13.835 -12.616 3.723 1.00 92.38 194 LYS A N 1
ATOM 1585 C CA . LYS A 1 194 ? -13.856 -13.755 4.657 1.00 92.38 194 LYS A CA 1
ATOM 1586 C C . LYS A 1 194 ? -13.359 -13.412 6.070 1.00 92.38 194 LYS A C 1
ATOM 1588 O O . LYS A 1 194 ? -13.573 -14.188 6.990 1.00 92.38 194 LYS A O 1
ATOM 1593 N N . TYR A 1 195 ? -12.691 -12.272 6.234 1.00 93.62 195 TYR A N 1
ATOM 1594 C CA . TYR A 1 195 ? -12.187 -11.760 7.507 1.00 93.62 195 TYR A CA 1
ATOM 1595 C C . TYR A 1 195 ? -13.035 -10.600 8.066 1.00 93.62 195 TYR A C 1
ATOM 1597 O O . TYR A 1 195 ? -12.496 -9.745 8.761 1.00 93.62 195 TYR A O 1
ATOM 1605 N N . SER A 1 196 ? -14.338 -10.551 7.756 1.00 94.50 196 SER A N 1
ATOM 1606 C CA . SER A 1 196 ? -15.287 -9.547 8.285 1.00 94.50 196 SER A CA 1
ATOM 1607 C C . SER A 1 196 ? -15.195 -9.391 9.802 1.00 94.50 196 SER A C 1
ATOM 1609 O O . SER A 1 196 ? -14.924 -8.298 10.291 1.00 94.50 196 SER A O 1
ATOM 1611 N N . ASP A 1 197 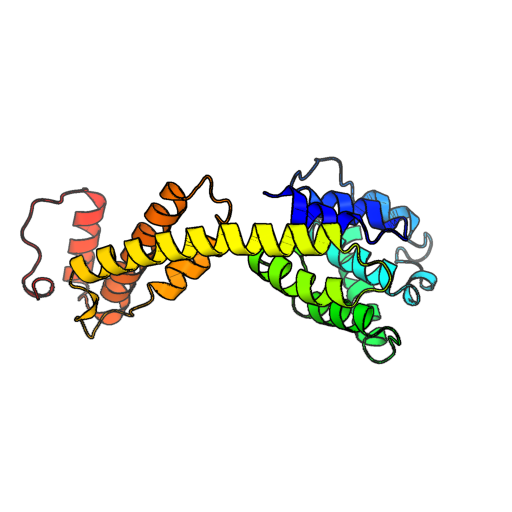? -15.335 -10.486 10.548 1.00 94.06 197 ASP A N 1
ATOM 1612 C CA . ASP A 1 197 ? -15.363 -10.426 12.016 1.00 94.06 197 ASP A CA 1
ATOM 1613 C C . ASP A 1 197 ? -14.021 -9.969 12.596 1.00 94.06 197 ASP A C 1
ATOM 1615 O O . ASP A 1 197 ? -13.976 -9.198 13.553 1.00 94.06 197 ASP A O 1
ATOM 1619 N N . LEU A 1 198 ? -12.917 -10.398 11.972 1.00 94.69 198 LEU A N 1
ATOM 1620 C CA . LEU A 1 198 ? -11.577 -9.958 12.347 1.00 94.69 198 LEU A CA 1
ATOM 1621 C C . LEU A 1 198 ? -11.406 -8.456 12.102 1.00 94.69 198 LEU A C 1
ATOM 1623 O O . LEU A 1 198 ? -10.939 -7.763 12.997 1.00 94.69 198 LEU A O 1
ATOM 1627 N N . ARG A 1 199 ? -11.812 -7.943 10.931 1.00 95.62 199 ARG A N 1
ATOM 1628 C CA . ARG A 1 199 ? -11.796 -6.499 10.653 1.00 95.62 199 ARG A CA 1
ATOM 1629 C C . ARG A 1 199 ? -12.596 -5.729 11.691 1.00 95.62 199 ARG A C 1
ATOM 1631 O O . ARG A 1 199 ? -12.079 -4.772 12.253 1.00 95.62 199 ARG A O 1
ATOM 1638 N N . GLU A 1 200 ? -13.831 -6.152 11.949 1.00 95.81 200 GLU A N 1
ATOM 1639 C CA . GLU A 1 200 ? -14.718 -5.456 12.877 1.00 95.81 200 GLU A CA 1
ATOM 1640 C C . GLU A 1 200 ? -14.110 -5.414 14.286 1.00 95.81 200 GLU A C 1
ATOM 1642 O O . GLU A 1 200 ? -14.029 -4.346 14.893 1.00 95.81 200 GLU A O 1
ATOM 1647 N N . MET A 1 201 ? -13.607 -6.548 14.784 1.00 96.31 201 MET A N 1
ATOM 1648 C CA . MET A 1 201 ? -12.949 -6.614 16.089 1.00 96.31 201 MET A CA 1
ATOM 1649 C C . MET A 1 201 ? -11.672 -5.768 16.134 1.00 96.31 201 MET A C 1
ATOM 1651 O O . MET A 1 201 ? -11.464 -5.021 17.088 1.00 96.31 201 MET A O 1
ATOM 1655 N N . THR A 1 202 ? -10.826 -5.841 15.103 1.00 96.00 202 THR A N 1
ATOM 1656 C CA . THR A 1 202 ? -9.605 -5.032 15.013 1.00 96.00 202 THR A CA 1
ATOM 1657 C C . THR A 1 202 ? -9.929 -3.543 15.020 1.00 96.00 202 THR A C 1
ATOM 1659 O O . THR A 1 202 ? -9.284 -2.800 15.751 1.00 96.00 202 THR A O 1
ATOM 1662 N N . THR A 1 203 ? -10.950 -3.097 14.285 1.00 95.12 203 THR A N 1
ATOM 1663 C CA . THR A 1 203 ? -11.359 -1.688 14.303 1.00 95.12 203 THR A CA 1
ATOM 1664 C C . THR A 1 203 ? -11.817 -1.246 15.691 1.00 95.12 203 THR A C 1
ATOM 1666 O O . THR A 1 203 ? -11.403 -0.180 16.139 1.00 95.12 203 THR A O 1
ATOM 1669 N N . LYS A 1 204 ? -12.599 -2.069 16.404 1.00 94.12 204 LYS A N 1
ATOM 1670 C CA . LYS A 1 204 ? -13.004 -1.770 17.788 1.00 94.12 204 LYS A CA 1
ATOM 1671 C C . LYS A 1 204 ? -11.793 -1.644 18.711 1.00 94.12 204 LYS A C 1
ATOM 1673 O O . LYS A 1 204 ? -11.705 -0.686 19.466 1.00 94.12 204 LYS A O 1
ATOM 1678 N N . VAL A 1 205 ? -10.837 -2.572 18.619 1.00 94.00 205 VAL A N 1
ATOM 1679 C CA . VAL A 1 205 ? -9.598 -2.530 19.414 1.00 94.00 205 VAL A CA 1
ATOM 1680 C C . VAL A 1 205 ? -8.788 -1.270 19.115 1.00 94.00 205 VAL A C 1
ATOM 1682 O O . VAL A 1 205 ? -8.365 -0.599 20.048 1.00 94.00 205 VAL A O 1
ATOM 1685 N N . VAL A 1 206 ? -8.599 -0.919 17.841 1.00 92.94 206 VAL A N 1
ATOM 1686 C CA . VAL A 1 206 ? -7.853 0.288 17.452 1.00 92.94 206 VAL A CA 1
ATOM 1687 C C . VAL A 1 206 ? -8.541 1.552 17.969 1.00 92.94 206 VAL A C 1
ATOM 1689 O O . VAL A 1 206 ? -7.862 2.400 18.536 1.00 92.94 206 VAL A O 1
ATOM 1692 N N . ALA A 1 207 ? -9.869 1.646 17.853 1.00 91.25 207 ALA A N 1
ATOM 1693 C CA . ALA A 1 207 ? -10.627 2.777 18.387 1.00 91.25 207 ALA A CA 1
ATOM 1694 C C . ALA A 1 207 ? -10.492 2.898 19.917 1.00 91.25 207 ALA A C 1
ATOM 1696 O O . ALA A 1 207 ? -10.338 3.995 20.445 1.00 91.25 207 ALA A O 1
ATOM 1697 N N . MET A 1 208 ? -10.486 1.774 20.644 1.00 89.62 208 MET A N 1
ATOM 1698 C CA . MET A 1 208 ? -10.234 1.780 22.091 1.00 89.62 208 MET A CA 1
ATOM 1699 C C . MET A 1 208 ? -8.799 2.194 22.434 1.00 89.62 208 MET A C 1
ATOM 1701 O O . MET A 1 208 ? -8.599 2.923 23.400 1.00 89.62 208 MET A O 1
ATOM 1705 N N . ILE A 1 209 ? -7.805 1.768 21.648 1.00 91.50 209 ILE A N 1
ATOM 1706 C CA . ILE A 1 209 ? -6.409 2.185 21.838 1.00 91.50 209 ILE A CA 1
ATOM 1707 C C . ILE A 1 209 ? -6.286 3.702 21.699 1.00 91.50 209 ILE A C 1
ATOM 1709 O O . ILE A 1 209 ? -5.660 4.320 22.549 1.00 91.50 209 ILE A O 1
ATOM 1713 N N . THR A 1 210 ? -6.908 4.311 20.688 1.00 90.81 210 THR A N 1
ATOM 1714 C CA . THR A 1 210 ? -6.834 5.768 20.498 1.00 90.81 210 THR A CA 1
ATOM 1715 C C . THR A 1 210 ? -7.616 6.564 21.536 1.00 90.81 210 THR A C 1
ATOM 1717 O O . THR A 1 210 ? -7.238 7.685 21.848 1.00 90.81 210 THR A O 1
ATOM 1720 N N . LEU A 1 211 ? -8.679 5.996 22.108 1.00 88.25 211 LEU A N 1
ATOM 1721 C CA . LEU A 1 211 ? -9.347 6.604 23.261 1.00 88.25 211 LEU A CA 1
ATOM 1722 C C . LEU A 1 211 ? -8.436 6.619 24.489 1.00 88.25 211 LEU A C 1
ATOM 1724 O O . LEU A 1 211 ? -8.364 7.621 25.191 1.00 88.25 211 LEU A O 1
ATOM 1728 N N . ILE A 1 212 ? -7.743 5.508 24.753 1.00 88.38 212 ILE A N 1
ATOM 1729 C CA . ILE A 1 212 ? -6.783 5.427 25.858 1.00 88.38 212 ILE A CA 1
ATOM 1730 C C . ILE A 1 212 ? -5.617 6.390 25.601 1.00 88.38 212 ILE A C 1
ATOM 1732 O O . ILE A 1 212 ? -5.243 7.120 26.507 1.00 88.38 212 ILE A O 1
ATOM 1736 N N . ASP A 1 213 ? -5.097 6.445 24.375 1.00 90.06 213 ASP A N 1
ATOM 1737 C CA . ASP A 1 213 ? -4.078 7.411 23.936 1.00 90.06 213 ASP A CA 1
ATOM 1738 C C . ASP A 1 213 ? -4.485 8.854 24.278 1.00 90.06 213 ASP A C 1
ATOM 1740 O O . ASP A 1 213 ? -3.764 9.541 24.996 1.00 90.06 213 ASP A O 1
ATOM 1744 N N . ASP A 1 214 ? -5.701 9.269 23.901 1.00 88.62 214 ASP A N 1
ATOM 1745 C CA . ASP A 1 214 ? -6.230 10.598 24.231 1.00 88.62 214 ASP A CA 1
ATOM 1746 C C . ASP A 1 214 ? -6.304 10.832 25.758 1.00 88.62 214 ASP A C 1
ATOM 1748 O O . ASP A 1 214 ? -6.000 11.929 26.228 1.00 88.62 214 ASP A O 1
ATOM 1752 N N . VAL A 1 215 ? -6.660 9.818 26.563 1.00 87.88 215 VAL A N 1
ATOM 1753 C CA . VAL A 1 215 ? -6.642 9.933 28.037 1.00 87.88 215 VAL A CA 1
ATOM 1754 C C . VAL A 1 215 ? -5.231 10.199 28.562 1.00 87.88 215 VAL A C 1
ATOM 1756 O O . VAL A 1 215 ? -5.067 11.084 29.404 1.00 87.88 215 VAL A O 1
ATOM 1759 N N . TYR A 1 216 ? -4.231 9.450 28.093 1.00 89.94 216 TYR A N 1
ATOM 1760 C CA . TYR A 1 216 ? -2.840 9.598 28.539 1.00 89.94 216 TYR A CA 1
ATOM 1761 C C . TYR A 1 216 ? -2.217 10.921 28.089 1.00 89.94 216 TYR A C 1
ATOM 1763 O O . TYR A 1 216 ? -1.459 11.518 28.851 1.00 89.94 216 TYR A O 1
ATOM 1771 N N . ASP A 1 217 ? -2.551 11.388 26.888 1.00 88.00 217 ASP A N 1
ATOM 1772 C CA . ASP A 1 217 ? -1.924 12.571 26.302 1.00 88.00 217 ASP A CA 1
ATOM 1773 C C . ASP A 1 217 ? -2.569 13.886 26.750 1.00 88.00 217 ASP A C 1
ATOM 1775 O O . ASP A 1 217 ? -1.885 14.908 26.854 1.00 88.00 217 ASP A O 1
ATOM 1779 N N . LEU A 1 218 ? -3.887 13.890 26.975 1.00 84.56 218 LEU A N 1
ATOM 1780 C CA . LEU A 1 218 ? -4.651 15.132 27.092 1.00 84.56 218 LEU A CA 1
ATOM 1781 C C . LEU A 1 218 ? -5.467 15.257 28.396 1.00 84.56 218 LEU A C 1
ATOM 1783 O O . LEU A 1 218 ? -5.817 16.386 28.745 1.00 84.56 218 LEU A O 1
ATOM 1787 N N . LEU A 1 219 ? -5.789 14.161 29.109 1.00 79.00 219 LEU A N 1
ATOM 1788 C CA . LEU A 1 219 ? -6.715 14.201 30.260 1.00 79.00 219 LEU A CA 1
ATOM 1789 C C . LEU A 1 219 ? -6.033 13.942 31.598 1.00 79.00 219 LEU A C 1
ATOM 1791 O O . LEU A 1 219 ? -6.196 14.725 32.529 1.00 79.00 219 LEU A O 1
ATOM 1795 N N . GLY A 1 220 ? -5.366 12.794 31.716 1.00 80.94 220 GLY A N 1
ATOM 1796 C CA . GLY A 1 220 ? -5.068 12.207 33.014 1.00 80.94 220 GLY A CA 1
ATOM 1797 C C . GLY A 1 220 ? -3.928 12.914 33.731 1.00 80.94 220 GLY A C 1
ATOM 1798 O O . GLY A 1 220 ? -2.889 13.216 33.139 1.00 80.94 220 GLY A O 1
ATOM 1799 N N . THR A 1 221 ? -4.083 13.126 35.038 1.00 89.19 221 THR A N 1
ATOM 1800 C CA . THR A 1 221 ? -2.925 13.447 35.882 1.00 89.19 221 THR A CA 1
ATOM 1801 C C . THR A 1 221 ? -2.025 12.220 36.027 1.00 89.19 221 THR A C 1
ATOM 1803 O O . THR A 1 221 ? -2.462 11.088 35.817 1.00 89.19 221 THR A O 1
ATOM 1806 N N . LEU A 1 222 ? -0.763 12.413 36.422 1.00 90.56 222 LEU A N 1
ATOM 1807 C CA . LEU A 1 222 ? 0.173 11.299 36.606 1.00 90.56 222 LEU A CA 1
ATOM 1808 C C . LEU A 1 222 ? -0.404 10.212 37.530 1.00 90.56 222 LEU A C 1
ATOM 1810 O O . LEU A 1 222 ? -0.324 9.031 37.208 1.00 90.56 222 LEU A O 1
ATOM 1814 N N . GLU A 1 223 ? -1.048 10.608 38.627 1.00 91.12 223 GLU A N 1
ATOM 1815 C CA . GLU A 1 223 ? -1.668 9.690 39.584 1.00 91.12 223 GLU A CA 1
ATOM 1816 C C . GLU A 1 223 ? -2.839 8.902 38.969 1.00 91.12 223 GLU A C 1
ATOM 1818 O O . GLU A 1 223 ? -2.979 7.700 39.212 1.00 91.12 223 GLU A O 1
ATOM 1823 N N . GLU A 1 224 ? -3.677 9.550 38.152 1.00 89.69 224 GLU A N 1
ATOM 1824 C CA . GLU A 1 224 ? -4.786 8.892 37.448 1.00 89.69 224 GLU A CA 1
ATOM 1825 C C . GLU A 1 224 ? -4.275 7.906 36.390 1.00 89.69 224 GLU A C 1
ATOM 1827 O O . GLU A 1 224 ? -4.813 6.804 36.256 1.00 89.69 224 GLU A O 1
ATOM 1832 N N . LEU A 1 225 ? -3.208 8.266 35.673 1.00 92.12 225 LEU A N 1
ATOM 1833 C CA . LEU A 1 225 ? -2.589 7.419 34.654 1.00 92.12 225 LEU A CA 1
ATOM 1834 C C . LEU A 1 225 ? -1.840 6.228 35.264 1.00 92.12 225 LEU A C 1
ATOM 1836 O O . LEU A 1 225 ? -1.888 5.125 34.713 1.00 92.12 225 LEU A O 1
ATOM 1840 N N . GLU A 1 226 ? -1.190 6.396 36.417 1.00 91.62 226 GLU A N 1
ATOM 1841 C CA . GLU A 1 226 ? -0.597 5.288 37.175 1.00 91.62 226 GLU A CA 1
ATOM 1842 C C . GLU A 1 226 ? -1.671 4.293 37.634 1.00 91.62 226 GLU A C 1
ATOM 1844 O O . GLU A 1 226 ? -1.500 3.077 37.479 1.00 91.62 226 GLU A O 1
ATOM 1849 N N . LEU A 1 227 ? -2.811 4.794 38.124 1.00 89.50 227 LEU A N 1
ATOM 1850 C CA . LEU A 1 227 ? -3.951 3.960 38.498 1.00 89.50 227 LEU A CA 1
ATOM 1851 C C . LEU A 1 227 ? -4.543 3.233 37.284 1.00 89.50 227 LEU A C 1
ATOM 1853 O O . LEU A 1 227 ? -4.745 2.020 37.344 1.00 89.50 227 LEU A O 1
ATOM 1857 N N . LEU A 1 228 ? -4.784 3.935 36.173 1.00 88.38 228 LEU A N 1
ATOM 1858 C CA . LEU A 1 228 ? -5.292 3.339 34.936 1.00 88.38 228 LEU A CA 1
ATOM 1859 C C . LEU A 1 228 ? -4.353 2.236 34.421 1.00 88.38 228 LEU A C 1
ATOM 1861 O O . LEU A 1 228 ? -4.803 1.131 34.116 1.00 88.38 228 LEU A O 1
ATOM 1865 N N . THR A 1 229 ? -3.042 2.492 34.419 1.00 91.19 229 THR A N 1
ATOM 1866 C CA . THR A 1 229 ? -2.013 1.508 34.044 1.00 91.19 229 THR A CA 1
ATOM 1867 C C . THR A 1 229 ? -2.071 0.277 34.947 1.00 91.19 229 THR A C 1
ATOM 1869 O O . THR A 1 229 ? -2.007 -0.861 34.474 1.00 91.19 229 THR A O 1
ATOM 1872 N N . HIS A 1 230 ? -2.205 0.483 36.259 1.00 89.50 230 HIS A N 1
ATOM 1873 C CA . HIS A 1 230 ? -2.330 -0.608 37.218 1.00 89.50 230 HIS A CA 1
ATOM 1874 C C . HIS A 1 230 ? -3.582 -1.458 36.952 1.00 89.50 230 HIS A C 1
ATOM 1876 O O . HIS A 1 230 ? -3.486 -2.685 36.911 1.00 89.50 230 HIS A O 1
ATOM 1882 N N . LEU A 1 231 ? -4.732 -0.820 36.713 1.00 86.62 231 LEU A N 1
ATOM 1883 C CA . LEU A 1 231 ? -5.998 -1.501 36.429 1.00 86.62 231 LEU A CA 1
ATOM 1884 C C . LEU A 1 231 ? -5.931 -2.333 35.142 1.00 86.62 231 LEU A C 1
ATOM 1886 O O . LEU A 1 231 ? -6.334 -3.499 35.148 1.00 86.62 231 LEU A O 1
ATOM 1890 N N . ILE A 1 232 ? -5.362 -1.773 34.068 1.00 86.81 232 ILE A N 1
ATOM 1891 C CA . ILE A 1 232 ? -5.157 -2.481 32.795 1.00 86.81 232 ILE A CA 1
ATOM 1892 C C . ILE A 1 232 ? -4.279 -3.724 33.007 1.00 86.81 232 ILE A C 1
ATOM 1894 O O . ILE A 1 232 ? -4.627 -4.809 32.541 1.00 86.81 232 ILE A O 1
ATOM 1898 N N . ASN A 1 233 ? -3.184 -3.602 33.764 1.00 86.06 233 ASN A N 1
ATOM 1899 C CA . ASN A 1 233 ? -2.257 -4.710 34.023 1.00 86.06 233 ASN A CA 1
ATOM 1900 C C . ASN A 1 233 ? -2.865 -5.847 34.853 1.00 86.06 233 ASN A C 1
ATOM 1902 O O . ASN A 1 233 ? -2.464 -6.999 34.703 1.00 86.06 233 ASN A O 1
ATOM 1906 N N . GLN A 1 234 ? -3.814 -5.540 35.737 1.00 85.06 234 GLN A N 1
ATOM 1907 C CA . GLN A 1 234 ? -4.482 -6.546 36.562 1.00 85.06 234 GLN A CA 1
ATOM 1908 C C . GLN A 1 234 ? -5.702 -7.176 35.866 1.00 85.06 234 GLN A C 1
ATOM 1910 O O . GLN A 1 234 ? -6.256 -8.140 36.391 1.00 85.06 234 GLN A O 1
ATOM 1915 N N . LEU A 1 235 ? -6.134 -6.653 34.705 1.00 69.00 235 LEU A N 1
ATOM 1916 C CA . LEU A 1 235 ? -7.398 -7.016 34.039 1.00 69.00 235 LEU A CA 1
ATOM 1917 C C . LEU A 1 235 ? -8.618 -6.923 34.982 1.00 69.00 235 LEU A C 1
ATOM 1919 O O . LEU A 1 235 ? -9.614 -7.630 34.815 1.00 69.00 235 LEU A O 1
ATOM 1923 N N . VAL A 1 236 ? -8.548 -6.061 36.000 1.00 59.34 236 VAL A N 1
ATOM 1924 C CA . VAL A 1 236 ? -9.610 -5.904 36.999 1.00 59.34 236 VAL A CA 1
ATOM 1925 C C . VAL A 1 236 ? -10.626 -4.899 36.471 1.00 59.34 236 VAL A C 1
ATOM 1927 O O . VAL A 1 236 ? -10.369 -3.702 36.433 1.00 59.34 236 VAL A O 1
ATOM 1930 N N . VAL A 1 237 ? -11.802 -5.393 36.077 1.00 58.28 237 VAL A N 1
ATOM 1931 C CA . VAL A 1 237 ? -12.923 -4.568 35.573 1.00 58.28 237 VAL A CA 1
ATOM 1932 C C . VAL A 1 237 ? -13.899 -4.150 36.683 1.00 58.28 237 VAL A C 1
ATOM 1934 O O . VAL A 1 237 ? -14.790 -3.334 36.468 1.00 58.28 237 VAL A O 1
ATOM 1937 N N . HIS A 1 238 ? -13.749 -4.710 37.885 1.00 46.84 238 HIS A N 1
ATOM 1938 C CA . HIS A 1 238 ? -14.586 -4.397 39.037 1.00 46.84 238 HIS A CA 1
ATOM 1939 C C . HIS A 1 238 ? -13.824 -3.502 40.002 1.00 46.84 238 HIS A C 1
ATOM 1941 O O . HIS A 1 238 ? -13.206 -4.023 40.920 1.00 46.84 238 HIS A O 1
ATOM 1947 N N . LEU A 1 239 ? -13.867 -2.185 39.796 1.00 48.69 239 LEU A N 1
ATOM 1948 C CA . LEU A 1 239 ? -13.753 -1.164 40.842 1.00 48.69 239 LEU A CA 1
ATOM 1949 C C . LEU A 1 239 ? -14.127 0.205 40.257 1.00 48.69 239 LEU A C 1
ATOM 1951 O O . LEU A 1 239 ? -13.966 0.457 39.067 1.00 48.69 239 LEU A O 1
ATOM 1955 N N . THR A 1 240 ? -14.685 1.052 41.117 1.00 53.81 240 THR A N 1
ATOM 1956 C CA . THR A 1 240 ? -15.163 2.413 40.850 1.00 53.81 240 THR A CA 1
ATOM 1957 C C . THR A 1 240 ? -14.177 3.212 40.003 1.00 53.81 240 THR A C 1
ATOM 1959 O O . THR A 1 240 ? -13.128 3.633 40.486 1.00 53.81 240 THR A O 1
ATOM 1962 N N . ILE A 1 241 ? -14.552 3.432 38.744 1.00 54.25 241 ILE A N 1
ATOM 1963 C CA . ILE A 1 241 ? -13.931 4.405 37.848 1.00 54.25 241 ILE A CA 1
ATOM 1964 C C . ILE A 1 241 ? -13.944 5.774 38.566 1.00 54.25 241 ILE A C 1
ATOM 1966 O O . ILE A 1 241 ? -15.010 6.136 39.083 1.00 54.25 241 ILE A O 1
ATOM 1970 N N . PRO A 1 242 ? -12.820 6.518 38.649 1.00 56.19 242 PRO A N 1
ATOM 1971 C CA . PRO A 1 242 ? -12.790 7.853 39.249 1.00 56.19 242 PRO A CA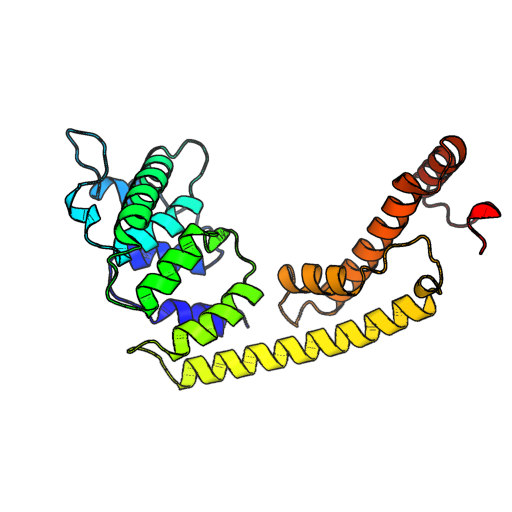 1
ATOM 1972 C C . PRO A 1 242 ? -13.877 8.751 38.645 1.00 56.19 242 PRO A C 1
ATOM 1974 O O . PRO A 1 242 ? -14.164 8.654 37.454 1.00 56.19 242 PRO A O 1
ATOM 1977 N N . GLN A 1 243 ? -14.492 9.625 39.450 1.00 54.72 243 GLN A N 1
ATOM 1978 C CA . GLN A 1 243 ? -15.600 10.487 38.996 1.00 54.72 243 GLN A CA 1
ATOM 1979 C C . GLN A 1 243 ? -15.231 11.360 37.781 1.00 54.72 243 GLN A C 1
ATOM 1981 O O . GLN A 1 243 ? -16.117 11.745 37.031 1.00 54.72 243 GLN A O 1
ATOM 1986 N N . THR A 1 244 ? -13.941 11.615 37.541 1.00 51.88 244 THR A N 1
ATOM 1987 C CA . THR A 1 244 ? -13.411 12.316 36.359 1.00 51.88 244 THR A CA 1
ATOM 1988 C C . THR A 1 244 ? -13.666 11.589 35.034 1.00 51.88 244 THR A C 1
ATOM 1990 O O . THR A 1 244 ? -13.768 12.236 33.997 1.00 51.88 244 THR A O 1
ATOM 1993 N N . PHE A 1 245 ? -13.841 10.268 35.063 1.00 46.59 245 PHE A N 1
ATOM 1994 C CA . PHE A 1 245 ? -14.155 9.430 33.899 1.00 46.59 245 PHE A CA 1
ATOM 1995 C C . PHE A 1 245 ? -15.635 9.005 33.843 1.00 46.59 245 PHE A C 1
ATOM 1997 O O . PHE A 1 245 ? -16.033 8.266 32.944 1.00 46.59 245 PHE A O 1
ATOM 2004 N N . GLN A 1 246 ? -16.453 9.445 34.805 1.00 48.91 246 GLN A N 1
ATOM 2005 C CA . GLN A 1 246 ? -17.906 9.276 34.801 1.00 48.91 246 GLN A CA 1
ATOM 2006 C C . GLN A 1 246 ? -18.540 10.586 34.311 1.00 48.91 246 GLN A C 1
ATOM 2008 O O . GLN A 1 246 ? -18.870 11.453 35.118 1.00 48.91 246 GLN A O 1
ATOM 2013 N N . LEU A 1 247 ? -18.654 10.747 32.990 1.00 47.06 247 LEU A N 1
ATOM 2014 C CA . LEU A 1 247 ? -19.422 11.829 32.359 1.00 47.06 247 LEU A CA 1
ATOM 2015 C C . LEU A 1 247 ? -20.859 11.379 32.085 1.00 47.06 247 LEU A C 1
ATOM 2017 O O . LEU A 1 247 ? -21.025 10.280 31.509 1.00 47.06 247 LEU A O 1
#

Radius of gyration: 24.3 Å; chains: 1; bounding box: 59×35×66 Å

Sequence (247 aa):
MMCAYLKIVRNSRSSPCSQAQVLIDHQYISPLFHADVFRKFIDSETGNFRSVLANDVKGLLSLYEASFLGFKGEVVMDKALAFSTAHLKEKKKIISSPGLAVKVEHALDMPIHWRPNRLEARWFMEVYEEQPDMNPNLLKLAKLDYNIVQLIHREEFGRLVRWWTELGLGNMTFFRDNLVEHCFWTSLVIFDPKYSDLREMTTKVVAMITLIDDVYDLLGTLEELELLTHLINQLVVHLTIPQTFQL

InterPro domains:
  IPR001906 Terpene synthase, N-terminal domain [PF01397] (35-108)
  IPR005630 Terpene synthase, metal-binding domain [PF03936] (166-234)
  IPR008930 Terpenoid cyclases/protein prenyltransferase alpha-alpha toroid [SSF48239] (34-134)
  IPR008949 Isoprenoid synthase domain superfamily [G3DSA:1.10.600.10] (134-234)
  IPR008949 Isoprenoid synthase domain superfamily [SSF48576] (135-233)
  IPR036965 Terpene synthase, N-terminal domain superfamily [G3DSA:1.50.10.130] (34-133)
  IPR050148 Terpene synthase-like [PTHR31225] (21-235)

Secondary structure (DSSP, 8-state):
-HHHHHHHHTT---STTHHHHHHHHT----TT--GGGGGGGB-TTT-SB-GGGGG-HHHHHHHHHHHTTPPTT-HHHHHHHHHHHHHHHHHTTT---HHHHHHHHHHHHS-GGGS-HHHHHHHHHHHHHT-TT--HHHHHHHHHHHHHHHHHHHHHHHHHHHHHHHTTGGG-TTS---HHHHHHHHHHHS--GGGHHHHHHHHHHHHHHHHHHHIIIII--HHHHHHHHHHHHHT---S---GGG--